Protein AF-0000000067791607 (afdb_homodimer)

Sequence (272 aa):
MNISDVAKKTGLSSKTIRFYEEKELLTTPLRSENGYRSYDDHHVEELTLLRQARQVGFNLDECRELVTLFNDPLRRSSDVKARTLQKVQEIEMHIEELKTMREQLLALAEQCPGDGGSECPIINNLAGCCQKGKASMNISDVAKKTGLSSKTIRFYEEKELLTTPLRSENGYRSYDDHHVEELTLLRQARQVGFNLDECRELVTLFNDPLRRSSDVKARTLQKVQEIEMHIEELKTMREQLLALAEQCPGDGGSECPIINNLAGCCQKGKAS

Structure (mmCIF, N/CA/C/O backbone):
data_AF-0000000067791607-model_v1
#
loop_
_entity.id
_entity.type
_entity.pdbx_description
1 polymer 'HTH-type transcriptional regulator CueR'
#
loop_
_atom_site.group_PDB
_atom_site.id
_atom_site.type_symbol
_atom_site.label_atom_id
_atom_site.label_alt_id
_atom_site.label_comp_id
_atom_site.label_asym_id
_atom_site.label_entity_id
_atom_site.label_seq_id
_atom_site.pdbx_PDB_ins_code
_atom_site.Cartn_x
_atom_site.Cartn_y
_atom_site.Cartn_z
_atom_site.occupancy
_atom_site.B_iso_or_equiv
_atom_site.auth_seq_id
_atom_site.auth_comp_id
_atom_site.auth_asym_id
_atom_site.auth_atom_id
_atom_site.pdbx_PDB_model_num
ATOM 1 N N . MET A 1 1 ? 4.816 32.844 -3.256 1 92.44 1 MET A N 1
ATOM 2 C CA . MET A 1 1 ? 5.617 31.781 -3.861 1 92.44 1 MET A CA 1
ATOM 3 C C . MET A 1 1 ? 4.871 31.141 -5.027 1 92.44 1 MET A C 1
ATOM 5 O O . 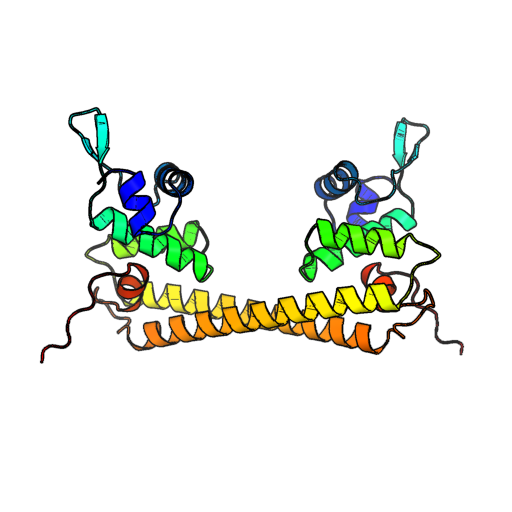MET A 1 1 ? 3.645 31.031 -4.996 1 92.44 1 MET A O 1
ATOM 9 N N . ASN A 1 2 ? 5.602 30.812 -6.074 1 93.5 2 ASN A N 1
ATOM 10 C CA . ASN A 1 2 ? 4.977 30.047 -7.148 1 93.5 2 ASN A CA 1
ATOM 11 C C . ASN A 1 2 ? 5.035 28.547 -6.883 1 93.5 2 ASN A C 1
ATOM 13 O O . ASN A 1 2 ? 5.605 28.109 -5.879 1 93.5 2 ASN A O 1
ATOM 17 N N . ILE A 1 3 ? 4.414 27.797 -7.816 1 94.12 3 ILE A N 1
ATOM 18 C CA . ILE A 1 3 ? 4.223 26.375 -7.562 1 94.12 3 ILE A CA 1
ATOM 19 C C . ILE A 1 3 ? 5.574 25.672 -7.531 1 94.12 3 ILE A C 1
ATOM 21 O O . ILE A 1 3 ? 5.758 24.688 -6.801 1 94.12 3 ILE A O 1
ATOM 25 N N . SER A 1 4 ? 6.438 26.172 -8.32 1 95.38 4 SER A N 1
ATOM 26 C CA . SER A 1 4 ? 7.766 25.578 -8.344 1 95.38 4 SER A CA 1
ATOM 27 C C . SER A 1 4 ? 8.484 25.781 -7.012 1 95.38 4 SER A C 1
ATOM 29 O O . SER A 1 4 ? 9.164 24.875 -6.516 1 95.38 4 SER A O 1
ATOM 31 N N . ASP A 1 5 ? 8.383 26.906 -6.477 1 95.44 5 ASP A N 1
ATOM 32 C CA . ASP A 1 5 ? 8.961 27.219 -5.172 1 95.44 5 ASP A CA 1
ATOM 33 C C . ASP A 1 5 ? 8.367 26.312 -4.086 1 95.44 5 ASP A C 1
ATOM 35 O O . ASP A 1 5 ? 9.102 25.781 -3.258 1 95.44 5 ASP A O 1
ATOM 39 N N . VAL A 1 6 ? 7.117 26.203 -4.133 1 96 6 VAL A N 1
ATOM 40 C CA . VAL A 1 6 ? 6.41 25.406 -3.127 1 96 6 VAL A CA 1
ATOM 41 C C . VAL A 1 6 ? 6.797 23.938 -3.254 1 96 6 VAL A C 1
ATOM 43 O O . VAL A 1 6 ? 6.977 23.25 -2.248 1 96 6 VAL A O 1
ATOM 46 N N . ALA A 1 7 ? 6.938 23.484 -4.465 1 97.38 7 ALA A N 1
ATOM 47 C CA . ALA A 1 7 ? 7.355 22.109 -4.711 1 97.38 7 ALA A CA 1
ATOM 48 C C . ALA A 1 7 ? 8.711 21.828 -4.07 1 97.38 7 ALA A C 1
ATOM 50 O O . ALA A 1 7 ? 8.883 20.812 -3.387 1 97.38 7 ALA A O 1
ATOM 51 N N . LYS A 1 8 ? 9.578 22.703 -4.207 1 96.25 8 LYS A N 1
ATOM 52 C CA . LYS A 1 8 ? 10.922 22.547 -3.643 1 96.25 8 LYS A CA 1
ATOM 53 C C . LYS A 1 8 ? 10.875 22.547 -2.117 1 96.25 8 LYS A C 1
ATOM 55 O O . LYS A 1 8 ? 11.547 21.734 -1.474 1 96.25 8 LYS A O 1
ATOM 60 N N . LYS A 1 9 ? 10.102 23.344 -1.541 1 95 9 LYS A N 1
ATOM 61 C CA . LYS A 1 9 ? 10.031 23.484 -0.09 1 95 9 LYS A CA 1
ATOM 62 C C . LYS A 1 9 ? 9.344 22.281 0.547 1 95 9 LYS A C 1
ATOM 64 O O . LYS A 1 9 ? 9.68 21.891 1.668 1 95 9 LYS A O 1
ATOM 69 N N . THR A 1 10 ? 8.422 21.734 -0.125 1 95.88 10 THR A N 1
ATOM 70 C CA . THR A 1 10 ? 7.609 20.672 0.472 1 95.88 10 THR A CA 1
ATOM 71 C C . THR A 1 10 ? 8.117 19.297 0.052 1 95.88 10 THR A C 1
ATOM 73 O O . THR A 1 10 ? 7.766 18.297 0.669 1 95.88 10 THR A O 1
ATOM 76 N N . GLY A 1 11 ? 8.836 19.266 -1.12 1 96 11 GLY A N 1
ATOM 77 C CA . GLY A 1 11 ? 9.266 17.984 -1.663 1 96 11 GLY A CA 1
ATOM 78 C C . GLY A 1 11 ? 8.211 17.312 -2.514 1 96 11 GLY A C 1
ATOM 79 O O . GLY A 1 11 ? 8.359 16.141 -2.893 1 96 11 GLY A O 1
ATOM 80 N N . LEU A 1 12 ? 7.152 18.016 -2.824 1 97.25 12 LEU A N 1
ATOM 81 C CA . LEU A 1 12 ? 6.082 17.5 -3.674 1 97.25 12 LEU A CA 1
ATOM 82 C C . LEU A 1 12 ? 6.266 17.953 -5.117 1 97.25 12 LEU A C 1
ATOM 84 O O . LEU A 1 12 ? 6.875 19 -5.367 1 97.25 12 LEU A O 1
ATOM 88 N N . SER A 1 13 ? 5.711 17.219 -5.973 1 97.44 13 SER A N 1
ATOM 89 C CA . SER A 1 13 ? 5.691 17.688 -7.359 1 97.44 13 SER A CA 1
ATOM 90 C C . SER A 1 13 ? 4.586 18.703 -7.586 1 97.44 13 SER A C 1
ATOM 92 O O . SER A 1 13 ? 3.584 18.719 -6.867 1 97.44 13 SER A O 1
ATOM 94 N N . SER A 1 14 ? 4.797 19.484 -8.641 1 96.88 14 SER A N 1
ATOM 95 C CA . SER A 1 14 ? 3.76 20.438 -9.016 1 96.88 14 SER A CA 1
ATOM 96 C C . SER A 1 14 ? 2.445 19.734 -9.32 1 96.88 14 SER A C 1
ATOM 98 O O . SER A 1 14 ? 1.37 20.234 -8.992 1 96.88 14 SER A O 1
ATOM 100 N N . LYS A 1 15 ? 2.578 18.641 -9.93 1 97.06 15 LYS A N 1
ATOM 101 C CA . LYS A 1 15 ? 1.396 17.844 -10.266 1 97.06 15 LYS A CA 1
ATOM 102 C C . LYS A 1 15 ? 0.636 17.438 -9 1 97.06 15 LYS A C 1
ATOM 104 O O . LYS A 1 15 ? -0.589 17.562 -8.945 1 97.06 15 LYS A O 1
ATOM 109 N N . THR A 1 16 ? 1.352 17.016 -8.016 1 97.06 16 THR A N 1
ATOM 110 C CA . THR A 1 16 ? 0.74 16.578 -6.766 1 97.06 16 THR A CA 1
ATOM 111 C C . THR A 1 16 ? 0.085 17.75 -6.043 1 97.06 16 THR A C 1
ATOM 113 O O . THR A 1 16 ? -1.003 17.609 -5.484 1 97.06 16 THR A O 1
ATOM 116 N N . ILE A 1 17 ? 0.74 18.844 -6.098 1 97.12 17 ILE A N 1
ATOM 117 C CA . ILE A 1 17 ? 0.208 20.031 -5.457 1 97.12 17 ILE A CA 1
ATOM 118 C C . ILE A 1 17 ? -1.115 20.422 -6.113 1 97.12 17 ILE A C 1
ATOM 120 O O . ILE A 1 17 ? -2.098 20.703 -5.422 1 97.12 17 ILE A O 1
ATOM 124 N N . ARG A 1 18 ? -1.188 20.391 -7.402 1 94.69 18 ARG A N 1
ATOM 125 C CA . ARG A 1 18 ? -2.412 20.703 -8.133 1 94.69 18 ARG A CA 1
ATOM 126 C C . ARG A 1 18 ? -3.498 19.672 -7.848 1 94.69 18 ARG A C 1
ATOM 128 O O . ARG A 1 18 ? -4.676 20.016 -7.742 1 94.69 18 ARG A O 1
ATOM 135 N N . PHE A 1 19 ? -3.018 18.516 -7.766 1 97.12 19 PHE A N 1
ATOM 136 C CA . PHE A 1 19 ? -3.949 17.438 -7.441 1 97.12 19 PHE A CA 1
ATOM 137 C C . PHE A 1 19 ? -4.621 17.688 -6.098 1 97.12 19 PHE A C 1
ATOM 139 O O . PHE A 1 19 ? -5.844 17.562 -5.977 1 97.12 19 PHE A O 1
ATOM 146 N N . TYR A 1 20 ? -3.826 18.062 -5.082 1 96.62 20 TYR A N 1
ATOM 147 C CA . TYR A 1 20 ? -4.371 18.344 -3.758 1 96.62 20 TYR A CA 1
ATOM 148 C C . TYR A 1 20 ? -5.324 19.531 -3.799 1 96.62 20 TYR A C 1
ATOM 150 O O . TYR A 1 20 ? -6.328 19.562 -3.084 1 96.62 20 TYR A O 1
ATOM 158 N N . GLU A 1 21 ? -5.004 20.484 -4.605 1 94.25 21 GLU A N 1
ATOM 159 C CA . GLU A 1 21 ? -5.875 21.641 -4.785 1 94.25 21 GLU A CA 1
ATOM 160 C C . GLU A 1 21 ? -7.203 21.234 -5.414 1 94.25 21 GLU A C 1
ATOM 162 O O . GLU A 1 21 ? -8.266 21.656 -4.949 1 94.25 21 GLU A O 1
ATOM 167 N N . GLU A 1 22 ? -7.117 20.438 -6.434 1 94.44 22 GLU A N 1
ATOM 168 C CA . GLU A 1 22 ? -8.312 19.969 -7.133 1 94.44 22 GLU A CA 1
ATOM 169 C C . GLU A 1 22 ? -9.227 19.203 -6.195 1 94.44 22 GLU A C 1
ATOM 171 O O . GLU A 1 22 ? -10.453 19.297 -6.293 1 94.44 22 GLU A O 1
ATOM 176 N N . LYS A 1 23 ? -8.625 18.516 -5.277 1 95.75 23 LYS A N 1
ATOM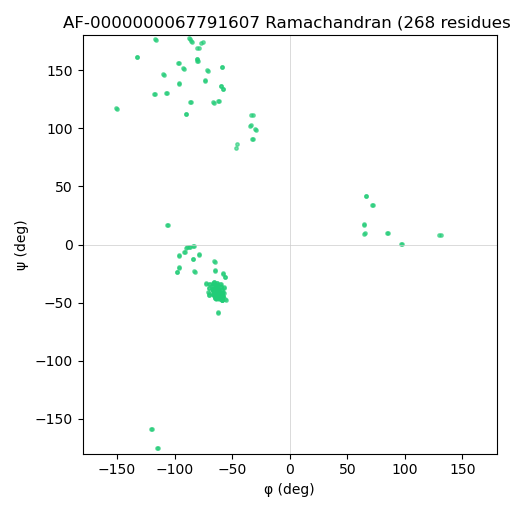 177 C CA . LYS A 1 23 ? -9.391 17.703 -4.332 1 95.75 23 LYS A CA 1
ATOM 178 C C . LYS A 1 23 ? -9.82 18.531 -3.123 1 95.75 23 LYS A C 1
ATOM 180 O O . LYS A 1 23 ? -10.406 18 -2.178 1 95.75 23 LYS A O 1
ATOM 185 N N . GLU A 1 24 ? -9.43 19.766 -3.082 1 94.19 24 GLU A N 1
ATOM 186 C CA . GLU A 1 24 ? -9.797 20.719 -2.035 1 94.19 24 GLU A CA 1
ATOM 187 C C . GLU A 1 24 ? -9.195 20.312 -0.691 1 94.19 24 GLU A C 1
ATOM 189 O O . GLU A 1 24 ? -9.859 20.406 0.344 1 94.19 24 GLU A O 1
ATOM 194 N N . LEU A 1 25 ? -7.945 19.875 -0.733 1 95.38 25 LEU A N 1
ATOM 195 C CA . LEU A 1 25 ? -7.25 19.422 0.471 1 95.38 25 LEU A CA 1
ATOM 196 C C . LEU A 1 25 ? -6.395 20.547 1.049 1 95.38 25 LEU A C 1
ATOM 198 O O . LEU A 1 25 ? -5.773 20.375 2.102 1 95.38 25 LEU A O 1
ATOM 202 N N . LEU A 1 26 ? -6.266 21.562 0.372 1 93 26 LEU A N 1
ATOM 203 C CA . LEU A 1 26 ? -5.594 22.75 0.911 1 93 26 LEU A CA 1
ATOM 204 C C . LEU A 1 26 ? -6.398 24 0.631 1 93 26 LEU A C 1
ATOM 206 O O . LEU A 1 26 ? -7.285 24 -0.226 1 93 26 LEU A O 1
ATOM 210 N N . THR A 1 27 ? -6.074 25.047 1.409 1 93 27 THR A N 1
ATOM 211 C CA . THR A 1 27 ? -6.711 26.344 1.213 1 93 27 THR A CA 1
ATOM 212 C C . THR A 1 27 ? -6.449 26.859 -0.197 1 93 27 THR A C 1
ATOM 214 O O . THR A 1 27 ? -5.336 26.734 -0.716 1 93 27 THR A O 1
ATOM 217 N N . THR A 1 28 ? -7.398 27.375 -0.833 1 91.94 28 THR A N 1
ATOM 218 C CA . THR A 1 28 ? -7.281 27.875 -2.201 1 91.94 28 THR A CA 1
ATOM 219 C C . THR A 1 28 ? -6.266 29 -2.283 1 91.94 28 THR A C 1
ATOM 221 O O . THR A 1 28 ? -6.387 30 -1.572 1 91.94 28 THR A O 1
ATOM 224 N N . PRO A 1 29 ? -5.336 28.766 -3.117 1 91.94 29 PRO A N 1
ATOM 225 C CA . PRO A 1 29 ? -4.367 29.859 -3.258 1 91.94 29 PRO A CA 1
ATOM 226 C C . PRO A 1 29 ? -4.945 31.062 -3.982 1 91.94 29 PRO A C 1
ATOM 228 O O . PRO A 1 29 ? -5.84 30.922 -4.82 1 91.94 29 PRO A O 1
ATOM 231 N N . LEU A 1 30 ? -4.402 32.188 -3.584 1 88.62 30 LEU A N 1
ATOM 232 C CA . LEU A 1 30 ? -4.789 33.406 -4.277 1 88.62 30 LEU A CA 1
ATOM 233 C C . LEU A 1 30 ? -4.027 33.562 -5.59 1 88.62 30 LEU A C 1
ATOM 235 O O . LEU A 1 30 ? -3.055 32.844 -5.832 1 88.62 30 LEU A O 1
ATOM 239 N N . ARG A 1 31 ? -4.543 34.344 -6.465 1 87.19 31 ARG A N 1
ATOM 240 C CA . ARG A 1 31 ? -3.85 34.625 -7.715 1 87.19 31 ARG A CA 1
ATOM 241 C C . ARG A 1 31 ? -3.049 35.938 -7.621 1 87.19 31 ARG A C 1
ATOM 243 O O . ARG A 1 31 ? -3.506 36.906 -7.02 1 87.19 31 ARG A O 1
ATOM 250 N N . SER A 1 32 ? -1.893 35.844 -8.195 1 86.81 32 SER A N 1
A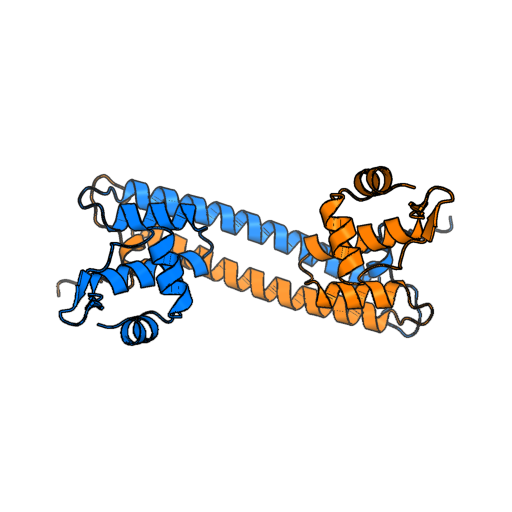TOM 251 C CA . SER A 1 32 ? -1.06 37.031 -8.242 1 86.81 32 SER A CA 1
ATOM 252 C C . SER A 1 32 ? -1.548 38 -9.312 1 86.81 32 SER A C 1
ATOM 254 O O . SER A 1 32 ? -2.518 37.719 -10.023 1 86.81 32 SER A O 1
ATOM 256 N N . GLU A 1 33 ? -0.848 39.188 -9.266 1 87.81 33 GLU A N 1
ATOM 257 C CA . GLU A 1 33 ? -1.2 40.219 -10.227 1 87.81 33 GLU A CA 1
ATOM 258 C C . GLU A 1 33 ? -1.109 39.719 -11.656 1 87.81 33 GLU A C 1
ATOM 260 O O . GLU A 1 33 ? -1.867 40.156 -12.523 1 87.81 33 GLU A O 1
ATOM 265 N N . ASN A 1 34 ? -0.307 38.812 -11.898 1 88.06 34 ASN A N 1
ATOM 266 C CA . ASN A 1 34 ? -0.088 38.281 -13.242 1 88.06 34 ASN A CA 1
ATOM 267 C C . ASN A 1 34 ? -1.029 37.125 -13.539 1 88.06 34 ASN A C 1
ATOM 269 O O . ASN A 1 34 ? -0.938 36.5 -14.594 1 88.06 34 ASN A O 1
ATOM 273 N N . GLY A 1 35 ? -1.818 36.75 -12.594 1 86.38 35 GLY A N 1
ATOM 274 C CA . GLY A 1 35 ? -2.838 35.75 -12.836 1 86.38 35 GLY A CA 1
ATOM 275 C C . GLY A 1 35 ? -2.414 34.375 -12.406 1 86.38 35 GLY A C 1
ATOM 276 O O . GLY A 1 35 ? -3.164 33.406 -12.586 1 86.38 35 GLY A O 1
ATOM 277 N N . TYR A 1 36 ? -1.208 34.344 -11.883 1 87.06 36 TYR A N 1
ATOM 278 C CA . TYR A 1 36 ? -0.735 33.031 -11.477 1 87.06 36 TYR A CA 1
ATOM 279 C C . TYR A 1 36 ? -1.064 32.75 -10.008 1 87.06 36 TYR A C 1
ATOM 281 O O . TYR A 1 36 ? -1.139 33.688 -9.203 1 87.06 36 TYR A O 1
ATOM 289 N N . ARG A 1 37 ? -1.236 31.422 -9.75 1 89.06 37 ARG A N 1
ATOM 290 C CA . ARG A 1 37 ? -1.443 31.047 -8.352 1 89.06 37 ARG A CA 1
ATOM 291 C C . ARG A 1 37 ? -0.276 31.5 -7.484 1 89.06 37 ARG A C 1
ATOM 293 O O . ARG A 1 37 ? 0.882 31.422 -7.902 1 89.06 37 ARG A O 1
ATOM 300 N N . SER A 1 38 ? -0.602 32.094 -6.375 1 93.12 38 SER A N 1
ATOM 301 C CA . SER A 1 38 ? 0.387 32.469 -5.371 1 93.12 38 SER A CA 1
ATOM 302 C C . SER A 1 38 ? 0.141 31.75 -4.051 1 93.12 38 SER A C 1
ATOM 304 O O . SER A 1 38 ? -0.972 31.781 -3.52 1 93.12 38 SER A O 1
ATOM 306 N N . TYR A 1 39 ? 1.208 31.141 -3.539 1 95 39 TYR A N 1
ATOM 307 C CA . TYR A 1 39 ? 1.136 30.359 -2.305 1 95 39 TYR A CA 1
ATOM 308 C C . TYR A 1 39 ? 1.852 31.078 -1.168 1 95 39 TYR A C 1
ATOM 310 O O . TYR A 1 39 ? 2.859 31.766 -1.39 1 95 39 TYR A O 1
ATOM 318 N N . ASP A 1 40 ? 1.344 30.922 0.032 1 93.94 40 ASP A N 1
ATOM 319 C CA . ASP A 1 40 ? 2.012 31.484 1.2 1 93.94 40 ASP A CA 1
ATOM 320 C C . ASP A 1 40 ? 2.518 30.375 2.129 1 93.94 40 ASP A C 1
ATOM 322 O O . ASP A 1 40 ? 2.471 29.203 1.783 1 93.94 40 ASP A O 1
ATOM 326 N N . ASP A 1 41 ? 3.059 30.75 3.293 1 93.81 41 ASP A N 1
ATOM 327 C CA . ASP A 1 41 ? 3.676 29.797 4.211 1 93.81 41 ASP A CA 1
ATOM 328 C C . ASP A 1 41 ? 2.645 28.828 4.766 1 93.81 41 ASP A C 1
ATOM 330 O O . ASP A 1 41 ? 2.965 27.672 5.043 1 93.81 41 ASP A O 1
ATOM 334 N N . HIS A 1 42 ? 1.48 29.328 4.906 1 94.06 42 HIS A N 1
ATOM 335 C CA . HIS A 1 42 ? 0.422 28.453 5.395 1 94.06 42 HIS A CA 1
ATOM 336 C C . HIS A 1 42 ? 0.169 27.297 4.422 1 94.06 42 HIS A C 1
ATOM 338 O O . HIS A 1 42 ? -0.038 26.156 4.84 1 94.06 42 HIS A O 1
ATOM 344 N N . HIS A 1 43 ? 0.236 27.609 3.156 1 95.75 43 HIS A N 1
ATOM 345 C CA . HIS A 1 43 ? 0.107 26.562 2.139 1 95.75 43 HIS A CA 1
ATOM 346 C C . HIS A 1 43 ? 1.237 25.547 2.24 1 95.75 43 HIS A C 1
ATOM 348 O O . HIS A 1 43 ? 1.014 24.344 2.076 1 95.75 43 HIS A O 1
ATOM 354 N N . VAL A 1 44 ? 2.41 26.016 2.523 1 96 44 VAL A N 1
ATOM 355 C CA . VAL A 1 44 ? 3.562 25.125 2.664 1 96 44 VAL A CA 1
ATOM 356 C C . VAL A 1 44 ? 3.352 24.188 3.846 1 96 44 VAL A C 1
ATOM 358 O O . VAL A 1 44 ? 3.643 22.984 3.754 1 96 44 VAL A O 1
ATOM 361 N N . GLU A 1 45 ? 2.84 24.703 4.883 1 94.81 45 GLU A N 1
ATOM 362 C CA . GLU A 1 45 ? 2.564 23.891 6.059 1 94.81 45 GLU A CA 1
ATOM 363 C C . GLU A 1 45 ? 1.506 22.828 5.766 1 94.81 45 GLU A C 1
ATOM 365 O O . GLU A 1 45 ? 1.664 21.656 6.137 1 94.81 45 GLU A O 1
ATOM 370 N N . GLU A 1 46 ? 0.463 23.234 5.113 1 96 46 GLU A N 1
ATOM 371 C CA . GLU A 1 46 ? -0.593 22.297 4.742 1 96 46 GLU A CA 1
ATOM 372 C C . GLU A 1 46 ? -0.051 21.172 3.857 1 96 46 GLU A C 1
ATOM 374 O O . GLU A 1 46 ? -0.34 20 4.09 1 96 46 GLU A O 1
ATOM 379 N N . LEU A 1 47 ? 0.732 21.609 2.936 1 97 47 LEU A N 1
ATOM 380 C CA . LEU A 1 47 ? 1.278 20.656 1.983 1 97 47 LEU A CA 1
ATOM 381 C C . LEU A 1 47 ? 2.297 19.734 2.658 1 97 47 LEU A C 1
ATOM 383 O O . LEU A 1 47 ? 2.383 18.547 2.332 1 97 47 LEU A O 1
ATOM 387 N N . THR A 1 48 ? 3.064 20.25 3.543 1 95.88 48 THR A N 1
ATOM 388 C CA . THR A 1 48 ? 3.998 19.438 4.32 1 95.88 48 THR A CA 1
ATOM 389 C C . THR A 1 48 ? 3.248 18.406 5.16 1 95.88 48 THR A C 1
ATOM 391 O O . THR A 1 48 ? 3.637 17.234 5.215 1 95.88 48 THR A O 1
ATOM 394 N N . LEU A 1 49 ? 2.201 18.875 5.746 1 94.81 49 LEU A N 1
ATOM 395 C CA . LEU A 1 49 ? 1.353 17.984 6.523 1 94.81 49 LEU A CA 1
ATOM 396 C C . LEU A 1 49 ? 0.826 16.844 5.652 1 94.81 49 LEU A C 1
ATOM 398 O O . LEU A 1 49 ? 0.909 15.68 6.035 1 94.81 49 LEU A O 1
ATOM 402 N N . LEU A 1 50 ? 0.333 17.203 4.496 1 96.62 50 LEU A N 1
ATOM 403 C CA . LEU A 1 50 ? -0.223 16.219 3.578 1 96.62 50 LEU A CA 1
ATOM 404 C C . LEU A 1 50 ? 0.843 15.211 3.148 1 96.62 50 LEU A C 1
ATOM 406 O O . LEU A 1 50 ? 0.595 14 3.133 1 96.62 50 LEU A O 1
ATOM 410 N N . ARG A 1 51 ? 1.991 15.711 2.801 1 95.56 51 ARG A N 1
ATOM 411 C CA . ARG A 1 51 ? 3.09 14.852 2.389 1 95.56 51 ARG A CA 1
ATOM 412 C C . ARG A 1 51 ? 3.461 13.867 3.496 1 95.56 51 ARG A C 1
ATOM 414 O O . ARG A 1 51 ? 3.553 12.664 3.26 1 95.56 51 ARG A O 1
ATOM 421 N N . GLN A 1 52 ? 3.609 14.328 4.676 1 92.56 52 GLN A N 1
ATOM 422 C CA . GLN A 1 52 ? 4.031 13.5 5.801 1 92.56 52 GLN A CA 1
ATOM 423 C C . GLN A 1 52 ? 2.932 12.523 6.207 1 92.56 52 GLN A C 1
ATOM 425 O O . GLN A 1 52 ? 3.207 11.359 6.508 1 92.56 52 GLN A O 1
ATOM 430 N N . ALA A 1 53 ? 1.732 13.07 6.242 1 93.75 53 ALA A N 1
ATOM 431 C CA . ALA A 1 53 ? 0.603 12.203 6.57 1 93.75 53 ALA A CA 1
ATOM 432 C C . ALA A 1 53 ? 0.502 11.039 5.59 1 93.75 53 ALA A C 1
ATOM 434 O O . ALA A 1 53 ? 0.325 9.883 5.996 1 93.75 53 ALA A O 1
ATOM 435 N N . ARG A 1 54 ? 0.717 11.32 4.301 1 91.94 54 ARG A N 1
ATOM 436 C CA . ARG A 1 54 ? 0.667 10.281 3.279 1 91.94 54 ARG A CA 1
ATOM 437 C C . ARG A 1 54 ? 1.812 9.289 3.451 1 91.94 54 ARG A C 1
ATOM 439 O O . ARG A 1 54 ? 1.629 8.086 3.273 1 91.94 54 ARG A O 1
ATOM 446 N N . GLN A 1 55 ? 2.914 9.805 3.805 1 87.56 55 GLN A N 1
ATOM 447 C CA . GLN A 1 55 ? 4.082 8.953 3.996 1 87.56 55 GLN A CA 1
ATOM 448 C C . GLN A 1 55 ? 3.859 7.961 5.133 1 87.56 55 GLN A C 1
ATOM 450 O O . GLN A 1 55 ? 4.309 6.816 5.062 1 87.56 55 GLN A O 1
ATOM 455 N N . VAL A 1 56 ? 3.125 8.445 6.145 1 83.69 56 VAL A N 1
ATOM 456 C CA . VAL A 1 56 ? 2.918 7.602 7.32 1 83.69 56 VAL A CA 1
ATOM 457 C C . VAL A 1 56 ? 1.775 6.625 7.055 1 83.69 56 VAL A C 1
ATOM 459 O O . VAL A 1 56 ? 1.673 5.586 7.719 1 83.69 56 VAL A O 1
ATOM 462 N N . GLY A 1 57 ? 0.855 6.938 6.133 1 85.62 57 GLY A N 1
ATOM 463 C CA . GLY A 1 57 ? -0.116 5.918 5.762 1 85.62 57 GLY A CA 1
ATOM 464 C C . GLY A 1 57 ? -1.546 6.422 5.781 1 85.62 57 GLY A C 1
ATOM 465 O O . GLY A 1 57 ? -2.488 5.637 5.668 1 85.62 57 GLY A O 1
ATOM 466 N N . PHE A 1 58 ? -1.716 7.668 5.953 1 90.88 58 PHE A N 1
ATOM 467 C CA . PHE A 1 58 ? -3.066 8.219 5.906 1 90.88 58 PHE A CA 1
ATOM 468 C C . PHE A 1 58 ? -3.588 8.25 4.473 1 90.88 58 PHE A C 1
ATOM 470 O O . PHE A 1 58 ? -2.844 8.555 3.541 1 90.88 58 PHE A O 1
ATOM 477 N N . ASN A 1 59 ? -4.844 7.934 4.41 1 91.94 59 ASN A N 1
ATOM 478 C CA . ASN A 1 59 ? -5.461 8.078 3.098 1 91.94 59 ASN A CA 1
ATOM 479 C C . ASN A 1 59 ? -5.949 9.5 2.859 1 91.94 59 ASN A C 1
ATOM 481 O O . ASN A 1 59 ? -5.855 10.352 3.748 1 91.94 59 ASN A O 1
ATOM 485 N N . LEU A 1 60 ? -6.414 9.758 1.684 1 94.69 60 LEU A N 1
ATOM 486 C CA . LEU A 1 60 ? -6.766 11.125 1.304 1 94.69 60 LEU A CA 1
ATOM 487 C C . LEU A 1 60 ? -7.879 11.664 2.189 1 94.69 60 LEU A C 1
ATOM 489 O O . LEU A 1 60 ? -7.863 12.836 2.57 1 94.69 60 LEU A O 1
ATOM 493 N N . ASP A 1 61 ? -8.82 10.82 2.521 1 94.31 61 ASP A N 1
ATOM 494 C CA . ASP A 1 61 ? -9.922 11.25 3.379 1 94.31 61 ASP A CA 1
ATOM 495 C C . ASP A 1 61 ? -9.422 11.586 4.781 1 94.31 61 ASP A C 1
ATOM 497 O O . ASP A 1 61 ? -9.82 12.602 5.359 1 94.31 61 ASP A O 1
ATOM 501 N N . GLU A 1 62 ? -8.578 10.773 5.27 1 92.19 62 GLU A N 1
ATOM 502 C CA . GLU A 1 62 ? -7.973 11.023 6.574 1 92.19 62 GLU A CA 1
ATOM 503 C C . GLU A 1 62 ? -7.117 12.281 6.551 1 92.19 62 GLU A C 1
ATOM 505 O O . GLU A 1 62 ? -7.105 13.047 7.52 1 92.19 62 GLU A O 1
ATOM 510 N N . CYS A 1 63 ? -6.426 12.477 5.488 1 94.69 63 CYS A N 1
ATOM 511 C CA . CYS A 1 63 ? -5.625 13.688 5.332 1 94.69 63 CYS A CA 1
ATOM 512 C C . CYS A 1 63 ? -6.504 14.93 5.344 1 94.69 63 CYS A C 1
ATOM 514 O O . CYS A 1 63 ? -6.145 15.945 5.938 1 94.69 63 CYS A O 1
ATOM 516 N N . ARG A 1 64 ? -7.602 14.836 4.723 1 95.25 64 ARG A N 1
ATOM 517 C CA . ARG A 1 64 ? -8.555 15.938 4.723 1 95.25 64 ARG A CA 1
ATOM 518 C C . ARG A 1 64 ? -8.969 16.312 6.145 1 95.25 64 ARG A C 1
ATOM 520 O O . ARG A 1 64 ? -9.008 17.484 6.496 1 95.25 64 ARG A O 1
ATOM 527 N N . GLU A 1 65 ? -9.227 15.32 6.879 1 93.44 65 GLU A N 1
ATOM 528 C CA . GLU A 1 65 ? -9.617 15.539 8.266 1 93.44 65 GLU A CA 1
ATOM 529 C C . GLU A 1 65 ? -8.492 16.219 9.055 1 93.44 65 GLU A C 1
ATOM 531 O O . GLU A 1 65 ? -8.742 17.125 9.844 1 93.44 65 GLU A O 1
ATOM 536 N N . LEU A 1 66 ? -7.293 15.766 8.828 1 93.19 66 LEU A N 1
ATOM 537 C CA . LEU A 1 66 ? -6.145 16.344 9.516 1 93.19 66 LEU A CA 1
ATOM 538 C C . LEU A 1 66 ? -5.941 17.797 9.117 1 93.19 66 LEU A C 1
ATOM 540 O O . LEU A 1 66 ? -5.652 18.641 9.961 1 93.19 66 LEU A O 1
ATOM 544 N N . VAL A 1 67 ? -6.086 18.078 7.855 1 94.94 67 VAL A N 1
ATOM 545 C CA . VAL A 1 67 ? -5.93 19.453 7.379 1 94.94 67 VAL A CA 1
ATOM 546 C C . VAL A 1 67 ? -7.027 20.328 7.969 1 94.94 67 VAL A C 1
ATOM 548 O O . VAL A 1 67 ? -6.777 21.484 8.344 1 94.94 67 VAL A O 1
ATOM 551 N N . THR A 1 68 ? -8.227 19.797 8.031 1 93.88 68 THR A N 1
ATOM 552 C CA . THR A 1 68 ? -9.336 20.516 8.648 1 93.88 68 THR A CA 1
ATOM 553 C C . THR A 1 68 ? -9.031 20.844 10.102 1 93.88 68 THR A C 1
ATOM 555 O O . THR A 1 68 ? -9.227 21.969 10.547 1 93.88 68 THR A O 1
ATOM 558 N N . LEU A 1 69 ? -8.516 19.906 10.789 1 91.31 69 LEU A N 1
ATOM 559 C CA . LEU A 1 69 ? -8.141 20.141 12.188 1 91.31 69 LEU A CA 1
ATOM 560 C C . LEU A 1 69 ? -7.008 21.141 12.289 1 91.31 69 LEU A C 1
ATOM 562 O O . LEU A 1 69 ? -7.02 22.016 13.164 1 91.31 69 LEU A O 1
ATOM 566 N N . PHE A 1 70 ? -6.07 21.062 11.445 1 92.12 70 PHE A N 1
ATOM 567 C CA . PHE A 1 70 ? -4.934 21.984 11.414 1 92.12 70 PHE A CA 1
ATOM 568 C C . PHE A 1 70 ? -5.402 23.406 11.211 1 92.12 70 PHE A C 1
ATOM 570 O O . PHE A 1 70 ? -4.859 24.344 11.82 1 92.12 70 PHE A O 1
ATOM 577 N N . ASN A 1 71 ? -6.445 23.531 10.414 1 92.44 71 ASN A N 1
ATOM 578 C CA . ASN A 1 71 ? -6.914 24.859 10.047 1 92.44 71 ASN A CA 1
ATOM 579 C C . ASN A 1 71 ? -7.992 25.359 11 1 92.44 71 ASN A C 1
ATOM 581 O O . ASN A 1 71 ? -8.43 26.516 10.906 1 92.44 71 ASN A O 1
ATOM 585 N N . ASP A 1 72 ? -8.414 24.516 11.875 1 91.5 72 ASP A N 1
ATOM 586 C CA . ASP A 1 72 ? -9.484 24.875 12.797 1 91.5 72 ASP A CA 1
ATOM 587 C C . ASP A 1 72 ? -8.922 25.484 14.078 1 91.5 72 ASP A C 1
ATOM 589 O O . ASP A 1 72 ? -8.344 24.781 14.906 1 91.5 72 ASP A O 1
ATOM 593 N N . PRO A 1 73 ? -9.195 26.766 14.258 1 87.44 73 PRO A N 1
ATOM 594 C CA . PRO A 1 73 ? -8.688 27.391 15.477 1 87.44 73 PRO A CA 1
ATOM 595 C C . PRO A 1 73 ? -9.328 26.828 16.75 1 87.44 73 PRO A C 1
ATOM 597 O O . PRO A 1 73 ? -8.789 27 17.844 1 87.44 73 PRO A O 1
ATOM 600 N N . LEU A 1 74 ? -10.391 26.125 16.609 1 88.94 74 LEU A N 1
ATOM 601 C CA . LEU A 1 74 ? -11.086 25.578 17.766 1 88.94 74 LEU A CA 1
ATOM 602 C C . LEU A 1 74 ? -10.852 24.078 17.875 1 88.94 74 LEU A C 1
ATOM 604 O O . LEU A 1 74 ? -11.547 23.391 18.625 1 88.94 74 LEU A O 1
ATOM 608 N N . ARG A 1 75 ? -9.898 23.719 17.188 1 88.5 75 ARG A N 1
ATOM 609 C CA . ARG A 1 75 ? -9.625 22.281 17.25 1 88.5 75 ARG A CA 1
ATOM 610 C C . ARG A 1 75 ? -9.344 21.828 18.688 1 88.5 75 ARG A C 1
ATOM 612 O O . ARG A 1 75 ? -8.898 22.641 19.516 1 88.5 75 ARG A O 1
ATOM 619 N N . ARG A 1 76 ? -9.656 20.562 18.891 1 91.75 76 ARG A N 1
ATOM 620 C CA . ARG A 1 76 ? -9.297 19.922 20.156 1 91.75 76 ARG A CA 1
ATOM 621 C C . ARG A 1 76 ? -8.141 18.938 19.953 1 91.75 76 ARG A C 1
ATOM 623 O O . ARG A 1 76 ? -8.156 18.141 19.016 1 91.75 76 ARG A O 1
ATOM 630 N N . SER A 1 77 ? -7.16 19.094 20.797 1 92.25 77 SER A N 1
ATOM 631 C CA . SER A 1 77 ? -6.051 18.156 20.719 1 92.25 77 SER A CA 1
ATOM 632 C C . SER A 1 77 ? -6.535 16.719 20.906 1 92.25 77 SER A C 1
ATOM 634 O O . SER A 1 77 ? -5.93 15.781 20.391 1 92.25 77 SER A O 1
ATOM 636 N N . SER A 1 78 ? -7.648 16.547 21.578 1 95 78 SER A N 1
ATOM 637 C CA . SER A 1 78 ? -8.219 15.219 21.766 1 95 78 SER A CA 1
ATOM 638 C C . S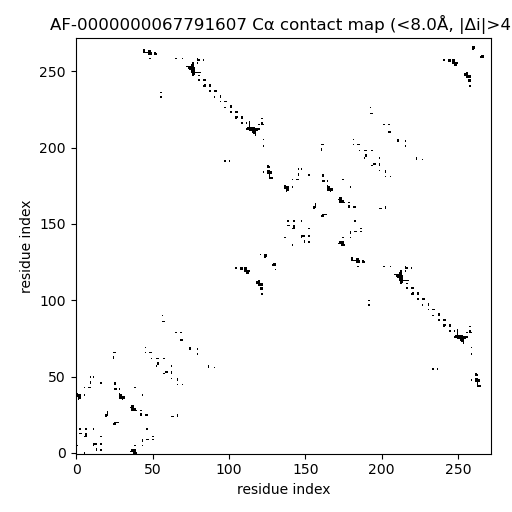ER A 1 78 ? -8.617 14.586 20.438 1 95 78 SER A C 1
ATOM 640 O O . SER A 1 78 ? -8.469 13.375 20.25 1 95 78 SER A O 1
ATOM 642 N N . ASP A 1 79 ? -9.094 15.367 19.531 1 93.88 79 ASP A N 1
ATOM 643 C CA . ASP A 1 79 ? -9.508 14.852 18.234 1 93.88 79 ASP A CA 1
ATOM 644 C C . ASP A 1 79 ? -8.305 14.422 17.406 1 93.88 79 ASP A C 1
ATOM 646 O O . ASP A 1 79 ? -8.32 13.367 16.766 1 93.88 79 ASP A O 1
ATOM 650 N N . VAL A 1 80 ? -7.297 15.195 17.453 1 92.44 80 VAL A N 1
ATOM 651 C CA . VAL A 1 80 ? -6.07 14.891 16.734 1 92.44 80 VAL A CA 1
ATOM 652 C C . VAL A 1 80 ? -5.445 13.609 17.281 1 92.44 80 VAL A C 1
ATOM 654 O O . VAL A 1 80 ? -5.059 12.719 16.531 1 92.44 80 VAL A O 1
ATOM 657 N N . LYS A 1 81 ? -5.41 13.562 18.547 1 94.88 81 LYS A N 1
ATOM 658 C CA . LYS A 1 81 ? -4.832 12.398 19.219 1 94.88 81 LYS A CA 1
ATOM 659 C C . LYS A 1 81 ? -5.617 11.133 18.875 1 94.88 81 LYS A C 1
ATOM 661 O O . LYS A 1 81 ? -5.027 10.086 18.609 1 94.88 81 LYS A O 1
ATOM 666 N N . ALA A 1 82 ? -6.887 11.242 18.891 1 95 82 ALA A N 1
ATOM 667 C CA . ALA A 1 82 ? -7.73 10.086 18.594 1 95 82 ALA A CA 1
ATOM 668 C C . ALA A 1 82 ? -7.48 9.57 17.188 1 95 82 ALA A C 1
ATOM 670 O O . ALA A 1 82 ? -7.359 8.367 16.969 1 95 82 ALA A O 1
ATOM 671 N N . ARG A 1 83 ? -7.387 10.469 16.234 1 93 83 ARG A N 1
ATOM 672 C CA . ARG A 1 83 ? -7.129 10.078 14.859 1 93 83 ARG A CA 1
ATOM 673 C C . ARG A 1 83 ? -5.75 9.445 14.711 1 93 83 ARG A C 1
ATOM 675 O O . ARG A 1 83 ? -5.578 8.484 13.961 1 93 83 ARG A O 1
ATOM 682 N N . THR A 1 84 ? -4.809 9.977 15.367 1 94.06 84 THR A N 1
ATOM 683 C CA . THR A 1 84 ? -3.439 9.469 15.328 1 94.06 84 THR A CA 1
ATOM 684 C C . THR A 1 84 ? -3.367 8.062 15.906 1 94.06 84 THR A C 1
ATOM 686 O O . THR A 1 84 ? -2.74 7.176 15.312 1 94.06 84 THR A O 1
ATOM 689 N N . LEU A 1 85 ? -4.047 7.848 17 1 96 85 LEU A N 1
ATOM 690 C CA . LEU A 1 85 ? -4.016 6.539 17.641 1 96 85 LEU A CA 1
ATOM 691 C C . LEU A 1 85 ? -4.762 5.504 16.812 1 96 85 LEU A C 1
ATOM 693 O O . LEU A 1 85 ? -4.379 4.332 16.781 1 96 85 LEU A O 1
ATOM 697 N N . GLN A 1 86 ? -5.777 5.957 16.172 1 95.69 86 GLN A N 1
ATOM 698 C CA . GLN A 1 86 ? -6.457 5.07 15.234 1 95.69 86 GLN A CA 1
ATOM 699 C C . GLN A 1 86 ? -5.523 4.633 14.117 1 95.69 86 GLN A C 1
ATOM 701 O O . GLN A 1 86 ? -5.504 3.461 13.734 1 95.69 86 GLN A O 1
ATOM 706 N N . LYS A 1 87 ? -4.754 5.523 13.609 1 94.81 87 LYS A N 1
ATOM 707 C CA . LYS A 1 87 ? -3.787 5.203 12.57 1 94.81 87 LYS A CA 1
ATOM 708 C C . LYS A 1 87 ? -2.725 4.234 13.086 1 94.81 87 LYS A C 1
ATOM 710 O O . LYS A 1 87 ? -2.32 3.314 12.367 1 94.81 87 LYS A O 1
ATOM 715 N N . VAL A 1 88 ? -2.338 4.449 14.281 1 96.06 88 VAL A N 1
ATOM 716 C CA . VAL A 1 88 ? -1.363 3.559 14.906 1 96.06 88 VAL A CA 1
ATOM 717 C C . VAL A 1 88 ? -1.908 2.133 14.938 1 96.06 88 VAL A C 1
ATOM 719 O O . VAL A 1 88 ? -1.191 1.181 14.617 1 96.06 88 VAL A O 1
ATOM 722 N N . GLN A 1 89 ? -3.156 2.018 15.25 1 97 89 GLN A N 1
ATOM 723 C CA . GLN A 1 89 ? -3.773 0.695 15.289 1 97 89 GLN A CA 1
ATOM 724 C C . GLN A 1 89 ? -3.803 0.055 13.906 1 97 89 GLN A C 1
ATOM 726 O O . GLN A 1 89 ? -3.551 -1.144 13.766 1 97 89 GLN A O 1
ATOM 731 N N . GLU A 1 90 ? -4.098 0.823 12.961 1 95.5 90 GLU A N 1
ATOM 732 C CA . GLU A 1 90 ? -4.105 0.323 11.586 1 95.5 90 GLU A CA 1
ATOM 733 C C . GLU A 1 90 ? -2.713 -0.134 11.156 1 95.5 90 GLU A C 1
ATOM 735 O O . GLU A 1 90 ? -2.566 -1.18 10.523 1 95.5 90 GLU A O 1
ATOM 740 N N . ILE A 1 91 ? -1.714 0.647 11.484 1 94.94 91 ILE A N 1
ATOM 741 C CA . ILE A 1 91 ? -0.331 0.309 11.164 1 94.94 91 ILE A CA 1
ATOM 742 C C . ILE A 1 91 ? 0.046 -1.009 11.836 1 94.94 91 ILE A C 1
ATOM 744 O O . ILE A 1 91 ? 0.669 -1.874 11.219 1 94.94 91 ILE A O 1
ATOM 748 N N . GLU A 1 92 ? -0.369 -1.172 13.07 1 96.5 92 GLU A N 1
ATOM 749 C CA . GLU A 1 92 ? -0.064 -2.389 13.812 1 96.5 92 GLU A CA 1
ATOM 750 C C . GLU A 1 92 ? -0.711 -3.609 13.164 1 96.5 92 GLU A C 1
ATOM 752 O O . GLU A 1 92 ? -0.088 -4.668 13.062 1 96.5 92 GLU A O 1
ATOM 757 N N . MET A 1 93 ? -1.886 -3.422 12.758 1 95.88 93 MET A N 1
ATOM 758 C CA . MET A 1 93 ? -2.568 -4.512 12.07 1 95.88 93 MET A CA 1
ATOM 759 C C . MET A 1 93 ? -1.853 -4.871 10.773 1 95.88 93 MET A C 1
ATOM 761 O O . MET A 1 93 ? -1.684 -6.051 10.453 1 95.88 93 MET A O 1
ATOM 765 N N . HIS A 1 94 ? -1.422 -3.883 10.062 1 92.56 94 HIS A N 1
ATOM 766 C CA . HIS A 1 94 ? -0.696 -4.105 8.812 1 92.56 94 HIS A CA 1
ATOM 767 C C . HIS A 1 94 ? 0.625 -4.824 9.07 1 92.56 94 HIS A C 1
ATOM 769 O O . HIS A 1 94 ? 0.994 -5.734 8.32 1 92.56 94 HIS A O 1
ATOM 775 N N . ILE A 1 95 ? 1.313 -4.43 10.078 1 95.12 95 ILE A N 1
ATOM 776 C CA . ILE A 1 95 ? 2.574 -5.066 10.445 1 95.12 95 ILE A CA 1
ATOM 777 C C . ILE A 1 95 ? 2.344 -6.555 10.703 1 95.12 95 ILE A C 1
ATOM 779 O O . ILE A 1 95 ? 3.109 -7.398 10.227 1 95.12 95 ILE A O 1
ATOM 783 N N . GLU A 1 96 ? 1.317 -6.867 11.414 1 96.75 96 GLU A N 1
ATOM 784 C CA . GLU A 1 96 ? 1.032 -8.266 11.734 1 96.75 96 GLU A CA 1
ATOM 785 C C . GLU A 1 96 ? 0.702 -9.062 10.477 1 96.75 96 GLU A C 1
ATOM 787 O O . GLU A 1 96 ? 1.104 -10.219 10.344 1 96.75 96 GLU A O 1
ATOM 792 N N . GLU A 1 97 ? -0.032 -8.461 9.648 1 93.31 97 GLU A N 1
ATOM 793 C CA . GLU A 1 97 ? -0.333 -9.109 8.383 1 93.31 97 GLU A CA 1
ATOM 794 C C . GLU A 1 97 ? 0.942 -9.406 7.598 1 93.31 97 GLU A C 1
ATOM 796 O O . GLU A 1 97 ? 1.113 -10.516 7.078 1 93.31 97 GLU A O 1
ATOM 801 N N . LEU A 1 98 ? 1.819 -8.461 7.531 1 93.38 98 LEU A N 1
ATOM 802 C CA . LEU A 1 98 ? 3.078 -8.625 6.809 1 93.38 98 LEU A CA 1
ATOM 803 C C . LEU A 1 98 ? 3.945 -9.695 7.461 1 93.38 98 LEU A C 1
ATOM 805 O O . LEU A 1 98 ? 4.602 -10.477 6.77 1 93.38 98 LEU A O 1
ATOM 809 N N . LYS A 1 99 ? 3.926 -9.727 8.727 1 96.12 99 LYS A N 1
ATOM 810 C CA . LYS A 1 99 ? 4.676 -10.766 9.438 1 96.12 99 LYS A CA 1
ATOM 811 C C . LYS A 1 99 ? 4.164 -12.156 9.078 1 96.12 99 LYS A C 1
ATOM 813 O O . LYS A 1 99 ? 4.953 -13.078 8.875 1 96.12 99 LYS A O 1
ATOM 818 N N . THR A 1 100 ? 2.859 -12.25 9.047 1 94.44 100 THR A N 1
ATOM 819 C CA . THR A 1 100 ? 2.252 -13.523 8.68 1 94.44 100 THR A CA 1
ATOM 820 C C . THR A 1 100 ? 2.674 -13.945 7.27 1 94.44 100 THR A C 1
ATOM 822 O O . THR A 1 100 ? 3.039 -15.094 7.043 1 94.44 100 THR A O 1
ATOM 825 N N . MET A 1 101 ? 2.682 -13.039 6.344 1 91.69 101 MET A N 1
ATOM 826 C CA . MET A 1 101 ? 3.09 -13.312 4.969 1 91.69 101 MET A CA 1
ATOM 827 C C . MET A 1 101 ? 4.559 -1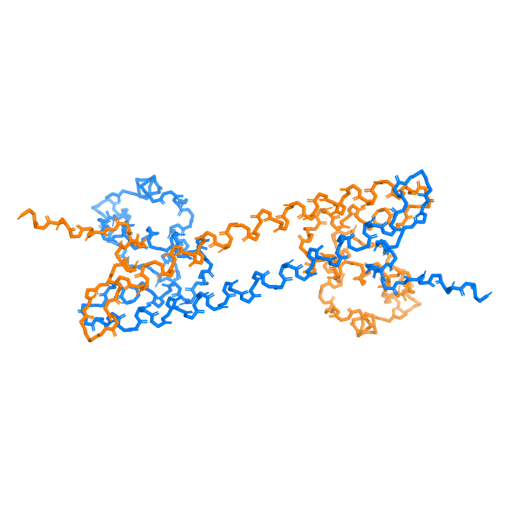3.711 4.906 1 91.69 101 MET A C 1
ATOM 829 O O . MET A 1 101 ? 4.914 -14.672 4.211 1 91.69 101 MET A O 1
ATOM 833 N N . ARG A 1 102 ? 5.352 -12.953 5.59 1 95 102 ARG A N 1
ATOM 834 C CA . ARG A 1 102 ? 6.781 -13.258 5.652 1 95 102 ARG A CA 1
ATOM 835 C C . ARG A 1 102 ? 7.02 -14.68 6.148 1 95 102 ARG A C 1
ATOM 837 O O . ARG A 1 102 ? 7.793 -15.43 5.547 1 95 102 ARG A O 1
ATOM 844 N N . GLU A 1 103 ? 6.363 -15.047 7.215 1 95.44 103 GLU A N 1
ATOM 845 C CA . GLU A 1 103 ? 6.535 -16.375 7.797 1 95.44 103 GLU A CA 1
ATOM 846 C C . GLU A 1 103 ? 6.074 -17.469 6.832 1 95.44 103 GLU A C 1
ATOM 848 O O . GLU A 1 103 ? 6.715 -18.5 6.715 1 95.44 103 GLU A O 1
ATOM 853 N N . GLN A 1 104 ? 5.004 -17.25 6.195 1 90.62 104 GLN A N 1
ATOM 854 C CA . GLN A 1 104 ? 4.5 -18.219 5.219 1 90.62 104 GLN A CA 1
ATOM 855 C C . GLN A 1 104 ? 5.496 -18.406 4.078 1 90.62 104 GLN A C 1
ATOM 857 O O . GLN A 1 104 ? 5.793 -19.547 3.697 1 90.62 104 GLN A O 1
ATOM 862 N N . LEU A 1 105 ? 6.027 -17.359 3.521 1 92.69 105 LEU A N 1
ATOM 863 C CA . LEU A 1 105 ? 6.977 -17.422 2.418 1 92.69 105 LEU A CA 1
ATOM 864 C C . LEU A 1 105 ? 8.266 -18.109 2.857 1 92.69 105 LEU A C 1
ATOM 866 O O . LEU A 1 105 ? 8.844 -18.891 2.105 1 92.69 105 LEU A O 1
ATOM 870 N N . LEU A 1 106 ? 8.664 -17.812 4.055 1 95.38 106 LEU A N 1
ATOM 871 C CA . LEU A 1 106 ? 9.875 -18.438 4.582 1 95.38 106 LEU A CA 1
ATOM 872 C C . LEU A 1 106 ? 9.68 -19.938 4.758 1 95.38 106 LEU A C 1
ATOM 874 O O . LEU A 1 106 ? 10.578 -20.719 4.441 1 95.38 106 LEU A O 1
ATOM 878 N N . ALA A 1 107 ? 8.531 -20.312 5.293 1 92.56 107 ALA A N 1
ATOM 879 C CA . ALA A 1 107 ? 8.227 -21.719 5.465 1 92.56 107 ALA A CA 1
ATOM 880 C C . ALA A 1 107 ? 8.234 -22.453 4.129 1 92.56 107 ALA A C 1
ATOM 882 O O . ALA A 1 107 ? 8.781 -23.562 4.02 1 92.56 107 ALA A O 1
ATOM 883 N N . LEU A 1 108 ? 7.672 -21.875 3.113 1 90 108 LEU A N 1
ATOM 884 C CA . LEU A 1 108 ? 7.652 -22.469 1.782 1 90 108 LEU A CA 1
ATOM 885 C C . LEU A 1 108 ? 9.055 -22.531 1.189 1 90 108 LEU A C 1
ATOM 887 O O . LEU A 1 108 ? 9.438 -23.531 0.586 1 90 108 LEU A O 1
ATOM 891 N N . ALA A 1 109 ? 9.828 -21.5 1.415 1 93.81 109 ALA A N 1
ATOM 892 C CA . ALA A 1 109 ? 11.195 -21.453 0.909 1 93.81 109 ALA A CA 1
ATOM 893 C C . ALA A 1 109 ? 12.055 -22.547 1.544 1 93.81 109 ALA A C 1
ATOM 895 O O . ALA A 1 109 ? 12.914 -23.125 0.885 1 93.81 109 ALA A O 1
ATOM 896 N N . GLU A 1 110 ? 11.812 -22.75 2.766 1 93.62 110 GLU A N 1
ATOM 897 C CA . GLU A 1 110 ? 12.562 -23.781 3.479 1 93.62 110 GLU A CA 1
ATOM 898 C C . GLU A 1 110 ? 12.289 -25.156 2.898 1 93.62 110 GLU A C 1
ATOM 900 O O . GLU A 1 110 ? 13.172 -26.016 2.887 1 93.62 110 GLU A O 1
ATOM 905 N N . GLN A 1 111 ? 11.102 -25.391 2.422 1 91.31 111 GLN A N 1
ATOM 906 C CA . GLN A 1 111 ? 10.695 -26.688 1.88 1 91.31 111 GLN A CA 1
ATOM 907 C C . GLN A 1 111 ? 11.109 -26.828 0.418 1 91.31 111 GLN A C 1
ATOM 909 O O . GLN A 1 111 ? 11.086 -27.922 -0.139 1 91.31 111 GLN A O 1
ATOM 914 N N . CYS A 1 112 ? 11.484 -25.766 -0.147 1 93.12 112 CYS A N 1
ATOM 915 C CA . CYS A 1 112 ? 11.898 -25.766 -1.546 1 93.12 112 CYS A CA 1
ATOM 916 C C . CYS A 1 112 ? 13.367 -26.125 -1.68 1 93.12 112 CYS A C 1
ATOM 918 O O . CYS A 1 112 ? 14.234 -25.453 -1.106 1 93.12 112 CYS A O 1
ATOM 920 N N . PRO A 1 113 ? 13.688 -27.141 -2.408 1 91.69 113 PRO A N 1
ATOM 921 C CA . PRO A 1 113 ? 15.07 -27.609 -2.527 1 91.69 113 PRO A CA 1
ATOM 922 C C . PRO A 1 113 ? 16.016 -26.516 -3.031 1 91.69 113 PRO A C 1
ATOM 924 O O . PRO A 1 113 ? 17.156 -26.438 -2.586 1 91.69 113 PRO A O 1
ATOM 927 N N . GLY A 1 114 ? 15.578 -25.656 -3.955 1 92.06 114 GLY A N 1
ATOM 928 C CA . GLY A 1 114 ? 16.422 -24.562 -4.445 1 92.06 114 GLY A CA 1
ATOM 929 C C . GLY A 1 114 ? 17.547 -25.047 -5.34 1 92.06 114 GLY A C 1
ATOM 930 O O . GLY A 1 114 ? 18.672 -24.531 -5.258 1 92.06 114 GLY A O 1
ATOM 931 N N . ASP A 1 115 ? 17.234 -26.047 -6.043 1 91.94 115 ASP A N 1
ATOM 932 C CA . ASP A 1 115 ? 18.266 -26.625 -6.914 1 91.94 115 ASP A CA 1
ATOM 933 C C . ASP A 1 115 ? 17.828 -26.562 -8.375 1 91.94 115 ASP A C 1
ATOM 935 O O . ASP A 1 115 ? 17.078 -25.688 -8.773 1 91.94 115 ASP A O 1
ATOM 939 N N . GLY A 1 116 ? 18.5 -27.484 -9.211 1 89.88 116 GLY A N 1
ATOM 940 C CA . GLY A 1 116 ? 18.266 -27.438 -10.641 1 89.88 116 GLY A CA 1
ATOM 941 C C . GLY A 1 116 ? 16.953 -28.094 -11.055 1 89.88 116 GLY A C 1
ATOM 942 O O . GLY A 1 116 ? 16.547 -28 -12.211 1 89.88 116 GLY A O 1
ATOM 943 N N . GLY A 1 117 ? 16.359 -28.75 -10.086 1 88.44 117 GLY A N 1
ATOM 944 C CA . GLY A 1 117 ? 15.086 -29.406 -10.383 1 88.44 117 GLY A CA 1
ATOM 945 C C . GLY A 1 117 ? 13.914 -28.438 -10.391 1 88.44 117 GLY A C 1
ATOM 946 O O . GLY A 1 117 ? 14.039 -27.297 -9.938 1 88.44 117 GLY A O 1
ATOM 947 N N . SER A 1 118 ? 12.766 -28.906 -10.867 1 87.31 118 SER A N 1
ATOM 948 C CA . SER A 1 118 ? 11.617 -28.031 -11.078 1 87.31 118 SER A CA 1
ATOM 949 C C . SER A 1 118 ? 10.656 -28.078 -9.891 1 87.31 118 SER A C 1
ATOM 951 O O . SER A 1 118 ? 9.797 -27.219 -9.75 1 87.31 118 SER A O 1
ATOM 953 N N . GLU A 1 119 ? 10.766 -29.109 -9.117 1 85 119 GLU A N 1
ATOM 954 C CA . GLU A 1 119 ? 9.836 -29.266 -8 1 85 119 GLU A CA 1
ATOM 955 C C . GLU A 1 119 ? 10.047 -28.188 -6.949 1 85 119 GLU A C 1
ATOM 957 O O . GLU A 1 119 ? 11.148 -28.047 -6.41 1 85 119 GLU A O 1
ATOM 962 N N . CYS A 1 120 ? 9.016 -27.5 -6.707 1 88.38 120 CYS A N 1
ATOM 963 C CA . CYS A 1 120 ? 9.102 -26.406 -5.75 1 88.38 120 CYS A CA 1
ATOM 964 C C . CYS A 1 120 ? 7.762 -26.172 -5.062 1 88.38 120 CYS A C 1
ATOM 966 O O . CYS A 1 120 ? 6.793 -25.781 -5.707 1 88.38 120 CYS A O 1
ATOM 968 N N . PRO A 1 121 ? 7.68 -26.344 -3.719 1 87.56 121 PRO A N 1
ATOM 969 C CA . PRO A 1 121 ? 6.434 -26.156 -2.973 1 87.56 121 PRO A CA 1
ATOM 970 C C . PRO A 1 121 ? 5.945 -24.703 -3.01 1 87.56 121 PRO A C 1
ATOM 972 O O . PRO A 1 121 ? 4.754 -24.453 -2.822 1 87.56 121 PRO A O 1
ATOM 975 N N . ILE A 1 122 ? 6.789 -23.766 -3.242 1 89.94 122 ILE A N 1
ATOM 976 C CA . ILE A 1 122 ? 6.422 -22.344 -3.252 1 89.94 122 ILE A CA 1
ATOM 977 C C . ILE A 1 122 ? 5.402 -22.094 -4.359 1 89.94 122 ILE A C 1
ATOM 979 O O . ILE A 1 122 ? 4.281 -21.656 -4.094 1 89.94 122 ILE A O 1
ATOM 983 N N . ILE A 1 123 ? 5.836 -22.406 -5.523 1 86.62 123 ILE A N 1
ATOM 984 C CA . ILE A 1 123 ? 5 -22.109 -6.68 1 86.62 123 ILE A CA 1
ATOM 985 C C . ILE A 1 123 ? 3.742 -22.969 -6.648 1 86.62 123 ILE A C 1
ATOM 987 O O . ILE A 1 123 ? 2.66 -22.516 -7.027 1 86.62 123 ILE A O 1
ATOM 991 N N . ASN A 1 124 ? 3.846 -24.219 -6.184 1 87.44 124 ASN A N 1
ATOM 992 C CA . ASN A 1 124 ? 2.691 -25.109 -6.074 1 87.44 124 ASN A CA 1
ATOM 993 C C . ASN A 1 124 ? 1.659 -24.562 -5.09 1 87.44 124 ASN A C 1
ATOM 995 O O . ASN A 1 124 ? 0.459 -24.578 -5.367 1 87.44 124 ASN A O 1
ATOM 999 N N . ASN A 1 125 ? 2.152 -24.125 -3.99 1 89.88 125 ASN A N 1
ATOM 1000 C CA . ASN A 1 125 ? 1.249 -23.547 -2.996 1 89.88 125 ASN A CA 1
ATOM 1001 C C . ASN A 1 125 ? 0.593 -22.266 -3.502 1 89.88 125 ASN A C 1
ATOM 1003 O O . ASN A 1 125 ? -0.613 -22.078 -3.338 1 89.88 125 ASN A O 1
ATOM 1007 N N . LEU A 1 126 ? 1.316 -21.422 -4.137 1 88.75 126 LEU A N 1
ATOM 1008 C CA . LEU A 1 126 ? 0.784 -20.172 -4.66 1 88.75 126 LEU A CA 1
ATOM 1009 C C . LEU A 1 126 ? -0.258 -20.438 -5.742 1 88.75 126 LEU A C 1
ATOM 1011 O O . LEU A 1 126 ? -1.261 -19.734 -5.832 1 88.75 126 LEU A O 1
ATOM 1015 N N . ALA A 1 127 ? -0.022 -21.469 -6.492 1 88.88 127 ALA A N 1
ATOM 1016 C CA . ALA A 1 127 ? -0.929 -21.797 -7.586 1 88.88 127 ALA A CA 1
ATOM 1017 C C . ALA A 1 127 ? -2.123 -22.609 -7.082 1 88.88 127 ALA A C 1
ATOM 1019 O O . ALA A 1 127 ? -3.064 -22.859 -7.836 1 88.88 127 ALA A O 1
ATOM 1020 N N . GLY A 1 128 ? -2.1 -22.875 -5.777 1 82.88 128 GLY A N 1
ATOM 1021 C CA . GLY A 1 128 ? -3.174 -23.688 -5.223 1 82.88 128 GLY A CA 1
ATOM 1022 C C . GLY A 1 128 ? -3.191 -25.109 -5.754 1 82.88 128 GLY A C 1
ATOM 1023 O O . GLY A 1 128 ? -4.25 -25.734 -5.832 1 82.88 128 GLY A O 1
ATOM 1024 N N . CYS A 1 129 ? -2.244 -25.438 -6.422 1 69.62 129 CYS A N 1
ATOM 1025 C CA . CYS A 1 129 ? -2.252 -26.766 -7.043 1 69.62 129 CYS A CA 1
ATOM 1026 C C . CYS A 1 129 ? -1.133 -27.625 -6.484 1 69.62 129 CYS A C 1
ATOM 1028 O O . CYS A 1 129 ? -0.296 -27.156 -5.715 1 69.62 129 CYS A O 1
ATOM 1030 N N . CYS A 1 130 ? -1.173 -29.016 -7.039 1 59.16 130 CYS A N 1
ATOM 1031 C CA . CYS A 1 130 ? -0.166 -30.062 -7.145 1 59.16 130 CYS A CA 1
ATOM 1032 C C . CYS A 1 130 ? 0.279 -30.531 -5.762 1 59.16 130 CYS A C 1
ATOM 1034 O O . CYS A 1 130 ? 1.435 -30.906 -5.574 1 59.16 130 CYS A O 1
ATOM 1036 N N . GLN A 1 131 ? -0.465 -30.25 -4.789 1 49.94 131 GLN A N 1
ATOM 1037 C CA . GLN A 1 131 ? 0.015 -30.812 -3.537 1 49.94 131 GLN A CA 1
ATOM 1038 C C . GLN A 1 131 ? 0.414 -32.281 -3.715 1 49.94 131 GLN A C 1
ATOM 1040 O O . GLN A 1 131 ? -0.376 -33.094 -4.207 1 49.94 131 GLN A O 1
ATOM 1045 N N . LYS A 1 132 ? 1.627 -32.688 -4.195 1 45.56 132 LYS A N 1
ATOM 1046 C CA . LYS A 1 132 ? 2.02 -34.094 -4.102 1 45.56 132 LYS A CA 1
ATOM 1047 C C . LYS A 1 132 ? 1.479 -34.719 -2.824 1 45.56 132 LYS A C 1
ATOM 1049 O O . LYS A 1 132 ? 1.7 -34.219 -1.725 1 45.56 132 LYS A O 1
ATOM 1054 N N . GLY A 1 133 ? 0.447 -35.469 -2.814 1 40.69 133 GLY A N 1
ATOM 1055 C CA . GLY A 1 133 ? 0.123 -36.469 -1.803 1 40.69 133 GLY A CA 1
ATOM 1056 C C . GLY A 1 133 ? 1.35 -37.125 -1.182 1 40.69 133 GLY A C 1
ATOM 1057 O O . GLY A 1 133 ? 2.355 -37.344 -1.861 1 40.69 133 GLY A O 1
ATOM 1058 N N . LYS A 1 134 ? 1.71 -36.906 0.123 1 39.31 134 LYS A N 1
ATOM 1059 C CA . LYS A 1 134 ? 2.549 -37.812 0.882 1 39.31 134 LYS A CA 1
ATOM 1060 C C . LYS A 1 134 ? 2.373 -39.25 0.392 1 39.31 134 LYS A C 1
ATOM 1062 O O . LYS A 1 134 ? 1.246 -39.75 0.27 1 39.31 134 LYS A O 1
ATOM 1067 N N . ALA A 1 135 ? 3.189 -39.875 -0.461 1 33.19 135 ALA A N 1
ATOM 1068 C CA . ALA A 1 135 ? 3.287 -41.312 -0.45 1 33.19 135 ALA A CA 1
ATOM 1069 C C . ALA A 1 135 ? 3.092 -41.875 0.959 1 33.19 135 ALA A C 1
ATOM 1071 O O . ALA A 1 135 ? 3.803 -41.469 1.889 1 33.19 135 ALA A O 1
ATOM 1072 N N . SER A 1 136 ? 1.828 -42.219 1.357 1 28.44 136 SER A N 1
ATOM 1073 C CA . SER A 1 136 ? 1.812 -43.281 2.354 1 28.44 136 SER A CA 1
ATOM 1074 C C . SER A 1 136 ? 2.848 -44.344 2.035 1 28.44 136 SER A C 1
ATOM 1076 O O . SER A 1 136 ? 3.049 -44.688 0.871 1 28.44 136 SER A O 1
ATOM 1078 N N . MET B 1 1 ? -14.617 -23.672 -18.922 1 92.38 1 MET B N 1
ATOM 1079 C CA . MET B 1 1 ? -15.227 -22.781 -17.953 1 92.38 1 MET B CA 1
ATOM 1080 C C . MET B 1 1 ? -15.344 -21.359 -18.5 1 92.38 1 MET B C 1
ATOM 1082 O O . MET B 1 1 ? -14.477 -20.922 -19.25 1 92.38 1 MET B O 1
ATOM 1086 N N . ASN B 1 2 ? -16.438 -20.719 -18.188 1 93.44 2 ASN B N 1
ATOM 1087 C CA . ASN B 1 2 ? -16.531 -19.312 -18.562 1 93.44 2 ASN B CA 1
ATOM 1088 C C . ASN B 1 2 ? -15.938 -18.406 -17.484 1 93.44 2 ASN B C 1
ATOM 1090 O O . ASN B 1 2 ? -15.492 -18.891 -16.438 1 93.44 2 ASN B O 1
ATOM 1094 N N . ILE B 1 3 ? -15.953 -17.094 -17.812 1 94.12 3 ILE B N 1
ATOM 1095 C CA . ILE B 1 3 ? -15.227 -16.156 -16.969 1 94.12 3 ILE B CA 1
ATOM 1096 C C . ILE B 1 3 ? -15.891 -16.078 -15.586 1 94.12 3 ILE B C 1
ATOM 1098 O O . ILE B 1 3 ? -15.211 -15.883 -14.578 1 94.12 3 ILE B O 1
ATOM 1102 N N . SER B 1 4 ? -17.156 -16.219 -15.609 1 95.38 4 SER B N 1
ATOM 1103 C CA . SER B 1 4 ? -17.859 -16.188 -14.336 1 95.38 4 SER B CA 1
ATOM 1104 C C . SER B 1 4 ? -17.484 -17.391 -13.461 1 95.38 4 SER B C 1
ATOM 1106 O O . SER B 1 4 ? -17.312 -17.25 -12.25 1 95.38 4 SER B O 1
ATOM 1108 N N . ASP B 1 5 ? -17.391 -18.484 -14.031 1 95.5 5 ASP B N 1
ATOM 1109 C CA . ASP B 1 5 ? -16.953 -19.703 -13.328 1 95.5 5 ASP B CA 1
ATOM 1110 C C . ASP B 1 5 ? -15.555 -19.531 -12.758 1 95.5 5 ASP B C 1
ATOM 1112 O O . ASP B 1 5 ? -15.305 -19.875 -11.602 1 95.5 5 ASP B O 1
ATOM 1116 N N . VAL B 1 6 ? -14.727 -19.031 -13.555 1 96 6 VAL B N 1
ATOM 1117 C CA . VAL B 1 6 ? -13.328 -18.859 -13.172 1 96 6 VAL B CA 1
ATOM 1118 C C . VAL B 1 6 ? -13.227 -17.844 -12.039 1 96 6 VAL B C 1
ATOM 1120 O O . VAL B 1 6 ? -12.445 -18.016 -11.102 1 96 6 VAL B O 1
ATOM 1123 N N . ALA B 1 7 ? -14.008 -16.812 -12.117 1 97.31 7 ALA B N 1
ATOM 1124 C CA . ALA B 1 7 ? -14.039 -15.789 -11.07 1 97.31 7 ALA B CA 1
ATOM 1125 C C . ALA B 1 7 ? -14.406 -16.406 -9.719 1 97.31 7 ALA B C 1
ATOM 1127 O O . ALA B 1 7 ? -13.742 -16.141 -8.719 1 97.31 7 ALA B O 1
ATOM 1128 N N . LYS B 1 8 ? -15.344 -17.219 -9.719 1 96.25 8 LYS B N 1
ATOM 1129 C CA . LYS B 1 8 ? -15.789 -17.875 -8.492 1 96.25 8 LYS B CA 1
ATOM 1130 C C . LYS B 1 8 ? -14.711 -18.797 -7.938 1 96.25 8 LYS B C 1
ATOM 1132 O O . LYS B 1 8 ? -14.469 -18.828 -6.73 1 96.25 8 LYS B O 1
ATOM 1137 N N . LYS B 1 9 ? -14.055 -19.484 -8.734 1 95.06 9 LYS B N 1
ATOM 1138 C CA . LYS B 1 9 ? -13.047 -20.469 -8.32 1 95.06 9 LYS B CA 1
ATOM 1139 C C . LYS B 1 9 ? -11.797 -19.766 -7.797 1 95.06 9 LYS B C 1
ATOM 1141 O O . LYS B 1 9 ? -11.125 -20.281 -6.902 1 95.06 9 LYS B O 1
ATOM 1146 N N . THR B 1 10 ? -11.477 -18.672 -8.336 1 95.94 10 THR B N 1
ATOM 1147 C CA . THR B 1 10 ? -10.211 -18.016 -8.008 1 95.94 10 THR B CA 1
ATOM 1148 C C . THR B 1 10 ? -10.422 -16.922 -6.973 1 95.94 10 THR B C 1
ATOM 1150 O O . THR B 1 10 ? -9.461 -16.453 -6.348 1 95.94 10 THR B O 1
ATOM 1153 N N . GLY B 1 11 ? -11.695 -16.406 -6.906 1 96 11 GLY B N 1
ATOM 1154 C CA . GLY B 1 11 ? -11.969 -15.273 -6.027 1 96 11 GLY B CA 1
ATOM 1155 C C . GLY B 1 11 ? -11.648 -13.93 -6.66 1 96 11 GLY B C 1
ATOM 1156 O O . GLY B 1 11 ? -11.664 -12.906 -5.98 1 96 11 GLY B O 1
ATOM 1157 N N . LEU B 1 12 ? -11.367 -13.93 -7.945 1 97.25 12 LEU B N 1
ATOM 1158 C CA . LEU B 1 12 ? -11.094 -12.695 -8.68 1 97.25 12 LEU B CA 1
ATOM 1159 C C . LEU B 1 12 ? -12.344 -12.195 -9.391 1 97.25 12 LEU B C 1
ATOM 1161 O O . LEU B 1 12 ? -13.234 -12.984 -9.719 1 97.25 12 LEU B O 1
ATOM 1165 N N . SER B 1 13 ? -12.344 -10.961 -9.641 1 97.5 13 SER B N 1
ATOM 1166 C CA . SER B 1 13 ? -13.422 -10.43 -10.477 1 97.5 13 SER B CA 1
ATOM 1167 C C . SER B 1 13 ? -13.156 -10.688 -11.953 1 97.5 13 SER B C 1
ATOM 1169 O O . SER B 1 13 ? -12.008 -10.828 -12.367 1 97.5 13 SER B O 1
ATOM 1171 N N . SER B 1 14 ? -14.25 -10.672 -12.703 1 96.75 14 SER B N 1
ATOM 1172 C CA . SER B 1 14 ? -14.109 -10.805 -14.148 1 96.75 14 SER B CA 1
ATOM 1173 C C . SER B 1 14 ? -13.242 -9.695 -14.727 1 96.75 14 SER B C 1
ATOM 1175 O O . SER B 1 14 ? -12.453 -9.93 -15.648 1 96.75 14 SER B O 1
ATOM 1177 N N . LYS B 1 15 ? -13.438 -8.578 -14.195 1 97.06 15 LYS B N 1
ATOM 1178 C CA . LYS B 1 15 ? -12.648 -7.434 -14.641 1 97.06 15 LYS B CA 1
ATOM 1179 C C . LYS B 1 15 ? -11.156 -7.676 -14.422 1 97.06 15 LYS B C 1
ATOM 1181 O O . LYS B 1 15 ? -10.344 -7.418 -15.312 1 97.06 15 LYS B O 1
ATOM 1186 N N . THR B 1 16 ? -10.812 -8.188 -13.297 1 97.12 16 THR B N 1
ATOM 1187 C CA . THR B 1 16 ? -9.414 -8.453 -12.961 1 97.12 16 THR B CA 1
ATOM 1188 C C . THR B 1 16 ? -8.844 -9.539 -13.859 1 97.12 16 THR B C 1
ATOM 1190 O O . THR B 1 16 ? -7.695 -9.445 -14.305 1 97.12 16 THR B O 1
ATOM 1193 N N . ILE B 1 17 ? -9.648 -10.492 -14.102 1 97.12 17 ILE B N 1
ATOM 1194 C CA . ILE B 1 17 ? -9.211 -11.594 -14.969 1 97.12 17 ILE B CA 1
ATOM 1195 C C . ILE B 1 17 ? -8.906 -11.055 -16.359 1 97.12 17 ILE B C 1
ATOM 1197 O O . ILE B 1 17 ? -7.867 -11.375 -16.953 1 97.12 17 ILE B O 1
ATOM 1201 N N . ARG B 1 18 ? -9.734 -10.227 -16.891 1 94.62 18 ARG B N 1
ATOM 1202 C CA . ARG B 1 18 ? -9.523 -9.617 -18.203 1 94.62 18 ARG B CA 1
ATOM 1203 C C . ARG B 1 18 ? -8.305 -8.711 -18.188 1 94.62 18 ARG B C 1
ATOM 1205 O O . ARG B 1 18 ? -7.555 -8.656 -19.172 1 94.62 18 ARG B O 1
ATOM 1212 N N . PHE B 1 19 ? -8.188 -8.07 -17.109 1 97 19 PHE B N 1
ATOM 1213 C CA . PHE B 1 19 ? -7.027 -7.199 -16.953 1 97 19 PHE B CA 1
ATOM 1214 C C . PHE B 1 19 ? -5.734 -8 -17.062 1 97 19 PHE B C 1
ATOM 1216 O O . PHE B 1 19 ? -4.809 -7.605 -17.766 1 97 19 PHE B O 1
ATOM 1223 N N . TYR B 1 20 ? -5.695 -9.156 -16.359 1 96.81 20 TYR B N 1
ATOM 1224 C CA . TYR B 1 20 ? -4.508 -10 -16.406 1 96.81 20 TYR B CA 1
ATOM 1225 C C . TYR B 1 20 ? -4.27 -10.539 -17.812 1 96.81 20 TYR B C 1
ATOM 1227 O O . TYR B 1 20 ? -3.125 -10.688 -18.234 1 96.81 20 TYR B O 1
ATOM 1235 N N . GLU B 1 21 ? -5.32 -10.836 -18.484 1 94.31 21 GLU B N 1
ATOM 1236 C CA . GLU B 1 21 ? -5.219 -11.289 -19.859 1 94.31 21 GLU B CA 1
ATOM 1237 C C . GLU B 1 21 ? -4.652 -10.188 -20.766 1 94.31 21 GLU B C 1
ATOM 1239 O O . GLU B 1 21 ? -3.756 -10.445 -21.578 1 94.31 21 GLU B O 1
ATOM 1244 N N . GLU B 1 22 ? -5.18 -9.023 -20.594 1 94.44 22 GLU B N 1
ATOM 1245 C CA . GLU B 1 22 ? -4.734 -7.879 -21.391 1 94.44 22 GLU B CA 1
ATOM 1246 C C . GLU B 1 22 ? -3.248 -7.605 -21.172 1 94.44 22 GLU B C 1
ATOM 1248 O O . GLU B 1 22 ? -2.537 -7.238 -22.109 1 94.44 22 GLU B O 1
ATOM 1253 N N . LYS B 1 23 ? -2.803 -7.855 -19.984 1 95.81 23 LYS B N 1
ATOM 1254 C CA . LYS B 1 23 ? -1.404 -7.613 -19.641 1 95.81 23 LYS B CA 1
ATOM 1255 C C . LYS B 1 23 ? -0.538 -8.82 -19.984 1 95.81 23 LYS B C 1
ATOM 1257 O O . LYS B 1 23 ? 0.659 -8.836 -19.688 1 95.81 23 LYS B O 1
ATOM 1262 N N . GLU B 1 24 ? -1.142 -9.859 -20.469 1 94.31 24 GLU B N 1
ATOM 1263 C CA . GLU B 1 24 ? -0.466 -11.078 -20.906 1 94.31 24 GLU B CA 1
ATOM 1264 C C . GLU B 1 24 ? 0.186 -11.797 -19.734 1 94.31 24 GLU B C 1
ATOM 1266 O O . GLU B 1 24 ? 1.302 -12.305 -19.844 1 94.31 24 GLU B O 1
ATOM 1271 N N . LEU B 1 25 ? -0.52 -11.852 -18.625 1 95.44 25 LEU B N 1
ATOM 1272 C CA . LEU B 1 25 ? -0.015 -12.484 -17.406 1 95.44 25 LEU B CA 1
ATOM 1273 C C . LEU B 1 25 ? -0.516 -13.922 -17.297 1 95.44 25 LEU B C 1
ATOM 1275 O O . LEU B 1 25 ? -0.143 -14.641 -16.375 1 95.44 25 LEU B O 1
ATOM 1279 N N . LEU B 1 26 ? -1.377 -14.289 -18.094 1 93.12 26 LEU B N 1
ATOM 1280 C CA . LEU B 1 26 ? -1.807 -15.68 -18.156 1 93.12 26 LEU B CA 1
ATOM 1281 C C . LEU B 1 26 ? -1.851 -16.172 -19.594 1 93.12 26 LEU B C 1
ATOM 1283 O O . LEU B 1 26 ? -1.859 -15.375 -20.531 1 93.12 26 LEU B O 1
ATOM 1287 N N . THR B 1 27 ? -1.851 -17.5 -19.719 1 93.19 27 THR B N 1
ATOM 1288 C CA . THR B 1 27 ? -1.953 -18.125 -21.031 1 93.19 27 THR B CA 1
ATOM 1289 C C . THR B 1 27 ? -3.254 -17.719 -21.719 1 93.19 27 THR B C 1
ATOM 1291 O O . THR B 1 27 ? -4.305 -17.656 -21.078 1 93.19 27 THR B O 1
ATOM 1294 N N . THR B 1 28 ? -3.223 -17.406 -22.938 1 92 28 THR B N 1
ATOM 1295 C CA . THR B 1 28 ? -4.391 -16.953 -23.688 1 92 28 THR B CA 1
ATOM 1296 C C . THR B 1 28 ? -5.457 -18.047 -23.734 1 92 28 THR B C 1
ATOM 1298 O O . THR B 1 28 ? -5.188 -19.172 -24.156 1 92 28 THR B O 1
ATOM 1301 N N . PRO B 1 29 ? -6.57 -17.656 -23.281 1 91.88 29 PRO B N 1
ATOM 1302 C CA . PRO B 1 29 ? -7.633 -18.656 -23.344 1 91.88 29 PRO B CA 1
ATOM 1303 C C . PRO B 1 29 ? -8.117 -18.906 -24.766 1 91.88 29 PRO B C 1
ATOM 1305 O O . PRO B 1 29 ? -8.062 -18.016 -25.609 1 91.88 29 PRO B O 1
ATOM 1308 N N . LEU B 1 30 ? -8.555 -20.141 -24.938 1 88.56 30 LEU B N 1
ATOM 1309 C CA . LEU B 1 30 ? -9.141 -20.484 -26.234 1 88.56 30 LEU B CA 1
ATOM 1310 C C . LEU B 1 30 ? -10.594 -20.016 -26.312 1 88.56 30 LEU B C 1
ATOM 1312 O O . LEU B 1 30 ? -11.188 -19.656 -25.297 1 88.56 30 LEU B O 1
ATOM 1316 N N . ARG B 1 31 ? -11.086 -19.891 -27.484 1 87.06 31 ARG B N 1
ATOM 1317 C CA . ARG B 1 31 ? -12.492 -19.531 -27.672 1 87.06 31 ARG B CA 1
ATOM 1318 C C . ARG B 1 31 ? -13.344 -20.781 -27.891 1 87.06 31 ARG B C 1
ATOM 1320 O O . ARG B 1 31 ? -12.922 -21.719 -28.578 1 87.06 31 ARG B O 1
ATOM 1327 N N . SER B 1 32 ? -14.469 -20.734 -27.25 1 87.06 32 SER B N 1
ATOM 1328 C CA . SER B 1 32 ? -15.406 -21.828 -27.438 1 87.06 32 SER B CA 1
ATOM 1329 C C . SER B 1 32 ? -16.109 -21.719 -28.797 1 87.06 32 SER B C 1
ATOM 1331 O O . SER B 1 32 ? -15.875 -20.781 -29.547 1 87.06 32 SER B O 1
ATOM 1333 N N . GLU B 1 33 ? -16.891 -22.812 -29.016 1 87.94 33 GLU B N 1
ATOM 1334 C CA . GLU B 1 33 ? -17.625 -22.875 -30.281 1 87.94 33 GLU B CA 1
ATOM 1335 C C . GLU B 1 33 ? -18.516 -21.641 -30.453 1 87.94 33 GLU B C 1
ATOM 1337 O O . GLU B 1 33 ? -18.75 -21.203 -31.578 1 87.94 33 GLU B O 1
ATOM 1342 N N . ASN B 1 34 ? -18.938 -21.078 -29.438 1 88.19 34 ASN B N 1
ATOM 1343 C CA . ASN B 1 34 ? -19.844 -19.922 -29.469 1 88.19 34 ASN B CA 1
ATOM 1344 C C . ASN B 1 34 ? -19.078 -18.609 -29.516 1 88.19 34 ASN B C 1
ATOM 1346 O O . ASN B 1 34 ? -19.672 -17.531 -29.484 1 88.19 34 ASN B O 1
ATOM 1350 N N . GLY B 1 35 ? -17.812 -18.703 -29.484 1 86.62 35 GLY B N 1
ATOM 1351 C CA . GLY B 1 35 ? -17.016 -17.5 -29.656 1 86.62 35 GLY B CA 1
ATOM 1352 C C . GLY B 1 35 ? -16.578 -16.875 -28.344 1 86.62 35 GLY B C 1
ATOM 1353 O O . GLY B 1 35 ? -15.906 -15.844 -28.328 1 86.62 35 GLY B O 1
ATOM 1354 N N . TYR B 1 36 ? -17 -17.562 -27.281 1 87 36 TYR B N 1
ATOM 1355 C CA . TYR B 1 36 ? -16.625 -17 -25.984 1 87 36 TYR B CA 1
ATOM 1356 C C . TYR B 1 36 ? -15.328 -17.609 -25.484 1 87 36 TYR B C 1
ATOM 1358 O O . TYR B 1 36 ? -15.008 -18.75 -25.812 1 87 36 TYR B O 1
ATOM 1366 N N . ARG B 1 37 ? -14.641 -16.766 -24.688 1 89 37 ARG B N 1
ATOM 1367 C CA . ARG B 1 37 ? -13.43 -17.281 -24.062 1 89 37 ARG B CA 1
ATOM 1368 C C . ARG B 1 37 ? -13.75 -18.516 -23.203 1 89 37 ARG B C 1
ATOM 1370 O O . ARG B 1 37 ? -14.773 -18.562 -22.531 1 89 37 ARG B O 1
ATOM 1377 N N . SER B 1 38 ? -12.961 -19.516 -23.359 1 93.06 38 SER B N 1
ATOM 1378 C CA . SER B 1 38 ? -13.031 -20.719 -22.531 1 93.06 38 SER B CA 1
ATOM 1379 C C . SER B 1 38 ? -11.742 -20.922 -21.734 1 93.06 38 SER B C 1
ATOM 1381 O O . SER B 1 38 ? -10.656 -20.938 -22.312 1 93.06 38 SER B O 1
ATOM 1383 N N . TYR B 1 39 ? -11.914 -21.141 -20.438 1 95 39 TYR B N 1
ATOM 1384 C CA . TYR B 1 39 ? -10.781 -21.312 -19.531 1 95 39 TYR B CA 1
ATOM 1385 C C . TYR B 1 39 ? -10.688 -22.75 -19.047 1 95 39 TYR B C 1
ATOM 1387 O O . TYR B 1 39 ? -11.703 -23.422 -18.875 1 95 39 TYR B O 1
ATOM 1395 N N . ASP B 1 40 ? -9.484 -23.219 -18.828 1 93.88 40 ASP B N 1
ATOM 1396 C CA . ASP B 1 40 ? -9.289 -24.562 -18.281 1 93.88 40 ASP B CA 1
ATOM 1397 C C . ASP B 1 40 ? -8.648 -24.5 -16.891 1 93.88 40 ASP B C 1
ATOM 1399 O O . ASP B 1 40 ? -8.5 -23.406 -16.328 1 93.88 40 ASP B O 1
ATOM 1403 N N . ASP B 1 41 ? -8.312 -25.641 -16.297 1 93.94 41 ASP B N 1
ATOM 1404 C CA . ASP B 1 41 ? -7.805 -25.719 -14.938 1 93.94 41 ASP B CA 1
ATOM 1405 C C . ASP B 1 41 ? -6.445 -25.031 -14.828 1 93.94 41 ASP B C 1
ATOM 1407 O O . ASP B 1 41 ? -6.121 -24.453 -13.781 1 93.94 41 ASP B O 1
ATOM 1411 N N . HIS B 1 42 ? -5.73 -25.109 -15.875 1 94.12 42 HIS B N 1
ATOM 1412 C CA . HIS B 1 42 ? -4.434 -24.453 -15.867 1 94.12 42 HIS B CA 1
ATOM 1413 C C . HIS B 1 42 ? -4.586 -22.938 -15.703 1 94.12 42 HIS B C 1
ATOM 1415 O O . HIS B 1 42 ? -3.814 -22.312 -14.977 1 94.12 42 HIS B O 1
ATOM 1421 N N . HIS B 1 43 ? -5.582 -22.406 -16.328 1 95.69 43 HIS B N 1
ATOM 1422 C CA . HIS B 1 43 ? -5.883 -20.984 -16.172 1 95.69 43 HIS B CA 1
ATOM 1423 C C . HIS B 1 43 ? -6.254 -20.656 -14.727 1 95.69 43 HIS B C 1
ATOM 1425 O O . HIS B 1 43 ? -5.855 -19.609 -14.195 1 95.69 43 HIS B O 1
ATOM 1431 N N . VAL B 1 44 ? -6.977 -21.531 -14.094 1 96.06 44 VAL B N 1
ATOM 1432 C CA . VAL B 1 44 ? -7.375 -21.328 -12.703 1 96.06 44 VAL B CA 1
ATOM 1433 C C . VAL B 1 44 ? -6.141 -21.312 -11.812 1 96.06 44 VAL B C 1
ATOM 1435 O O . VAL B 1 44 ? -6.035 -20.484 -10.906 1 96.06 44 VAL B O 1
ATOM 1438 N N . GLU B 1 45 ? -5.25 -22.172 -12.086 1 94.81 45 GLU B N 1
ATOM 1439 C CA . GLU B 1 45 ? -4.012 -22.219 -11.312 1 94.81 45 GLU B CA 1
ATOM 1440 C C . GLU B 1 45 ? -3.195 -20.953 -11.492 1 94.81 45 GLU B C 1
ATOM 1442 O O . GLU B 1 45 ? -2.691 -20.391 -10.523 1 94.81 45 GLU B O 1
ATOM 1447 N N . GLU B 1 46 ? -3.068 -20.516 -12.703 1 96 46 GLU B N 1
ATOM 1448 C CA . GLU B 1 46 ? -2.342 -19.281 -12.984 1 96 46 GLU B CA 1
ATOM 1449 C C . GLU B 1 46 ? -2.969 -18.094 -12.266 1 96 46 GLU B C 1
ATOM 1451 O O . GLU B 1 46 ? -2.264 -17.297 -11.641 1 96 46 GLU B O 1
ATOM 1456 N N . LEU B 1 47 ? -4.254 -18.078 -12.352 1 96.94 47 LEU B N 1
ATOM 1457 C CA . LEU B 1 47 ? -4.977 -16.969 -11.75 1 96.94 47 LEU B CA 1
ATOM 1458 C C . LEU B 1 47 ? -4.91 -17.031 -10.227 1 96.94 47 LEU B C 1
ATOM 1460 O O . LEU B 1 47 ? -4.828 -16 -9.555 1 96.94 47 LEU B O 1
ATOM 1464 N N . THR B 1 48 ? -4.969 -18.188 -9.664 1 95.88 48 THR B N 1
ATOM 1465 C CA . THR B 1 48 ? -4.805 -18.359 -8.227 1 95.88 48 THR B CA 1
ATOM 1466 C C . THR B 1 48 ? -3.418 -17.906 -7.781 1 95.88 48 THR B C 1
ATOM 1468 O O . THR B 1 48 ? -3.285 -17.219 -6.77 1 95.88 48 THR B O 1
ATOM 1471 N N . LEU B 1 49 ? -2.463 -18.281 -8.57 1 94.81 49 LEU B N 1
ATOM 1472 C CA . LEU B 1 49 ? -1.097 -17.859 -8.305 1 94.81 49 LEU B CA 1
ATOM 1473 C C . LEU B 1 49 ? -1.003 -16.328 -8.289 1 94.81 49 LEU B C 1
ATOM 1475 O O . LEU B 1 49 ? -0.44 -15.742 -7.363 1 94.81 49 LEU B O 1
ATOM 1479 N N . LEU B 1 50 ? -1.573 -15.727 -9.289 1 96.62 50 LEU B N 1
ATOM 1480 C CA . LEU B 1 50 ? -1.538 -14.273 -9.406 1 96.62 50 LEU B CA 1
ATOM 1481 C C . LEU B 1 50 ? -2.234 -13.617 -8.227 1 96.62 50 LEU B C 1
ATOM 1483 O O . LEU B 1 50 ? -1.718 -12.648 -7.652 1 96.62 50 LEU B O 1
ATOM 1487 N N . ARG B 1 51 ? -3.389 -14.117 -7.875 1 95.62 51 ARG B N 1
ATOM 1488 C CA . ARG B 1 51 ? -4.137 -13.578 -6.746 1 95.62 51 ARG B CA 1
ATOM 1489 C C . ARG B 1 51 ? -3.322 -13.664 -5.461 1 95.62 51 ARG B C 1
ATOM 1491 O O . ARG B 1 51 ? -3.182 -12.672 -4.738 1 95.62 51 ARG B O 1
ATOM 1498 N N . GLN B 1 52 ? -2.752 -14.766 -5.195 1 92.69 52 GLN B N 1
ATOM 1499 C CA . GLN B 1 52 ? -2.006 -14.992 -3.963 1 92.69 52 GLN B CA 1
ATOM 1500 C C . GLN B 1 52 ? -0.703 -14.203 -3.953 1 92.69 52 GLN B C 1
ATOM 1502 O O . GLN B 1 52 ? -0.323 -13.633 -2.93 1 92.69 52 GLN B O 1
ATOM 1507 N N . ALA B 1 53 ? -0.049 -14.242 -5.09 1 93.81 53 ALA B N 1
ATOM 1508 C CA . ALA B 1 53 ? 1.183 -13.461 -5.203 1 93.81 53 ALA B CA 1
ATOM 1509 C C . ALA B 1 53 ? 0.926 -11.984 -4.922 1 93.81 53 ALA B C 1
ATOM 1511 O O . ALA B 1 53 ? 1.674 -11.352 -4.176 1 93.81 53 ALA B O 1
ATOM 1512 N N . ARG B 1 54 ? -0.189 -11.469 -5.445 1 92 54 ARG B N 1
ATOM 1513 C CA . ARG B 1 54 ? -0.548 -10.07 -5.223 1 92 54 ARG B CA 1
ATOM 1514 C C . ARG B 1 54 ? -0.884 -9.812 -3.758 1 92 54 ARG B C 1
ATOM 1516 O O . ARG B 1 54 ? -0.52 -8.773 -3.201 1 92 54 ARG B O 1
ATOM 1523 N N . GLN B 1 55 ? -1.521 -10.75 -3.184 1 87.62 55 GLN B N 1
ATOM 1524 C CA . GLN B 1 55 ? -1.9 -10.617 -1.78 1 87.62 55 GLN B CA 1
ATOM 1525 C C . GLN B 1 55 ? -0.669 -10.531 -0.883 1 87.62 55 GLN B C 1
ATOM 1527 O O . GLN B 1 55 ? -0.666 -9.805 0.108 1 87.62 55 GLN B O 1
ATOM 1532 N N . VAL B 1 56 ? 0.375 -11.273 -1.288 1 84.12 56 VAL B N 1
ATOM 1533 C CA . VAL B 1 56 ? 1.573 -11.328 -0.457 1 84.12 56 VAL B CA 1
ATOM 1534 C C . VAL B 1 56 ? 2.449 -10.109 -0.738 1 84.12 56 VAL B C 1
ATOM 1536 O O . VAL B 1 56 ? 3.295 -9.742 0.081 1 84.12 56 VAL B O 1
ATOM 1539 N N . GLY B 1 57 ? 2.303 -9.469 -1.922 1 85.62 57 GLY B N 1
ATOM 1540 C CA . GLY B 1 57 ? 2.998 -8.203 -2.096 1 85.62 57 GLY B CA 1
ATOM 1541 C C . GLY B 1 57 ? 3.805 -8.141 -3.379 1 85.62 57 GLY B C 1
ATOM 1542 O O . GLY B 1 57 ? 4.59 -7.207 -3.58 1 85.62 57 GLY B O 1
ATOM 1543 N N . PHE B 1 58 ? 3.648 -9.094 -4.203 1 91 58 PHE B N 1
ATOM 1544 C CA . PHE B 1 58 ? 4.34 -9.047 -5.488 1 91 58 PHE B CA 1
ATOM 1545 C C . PHE B 1 58 ? 3.693 -8.016 -6.41 1 91 58 PHE B C 1
ATOM 1547 O O . PHE B 1 58 ? 2.467 -7.898 -6.449 1 91 58 PHE B O 1
ATOM 1554 N N . ASN B 1 59 ? 4.578 -7.367 -7.098 1 91.94 59 ASN B N 1
ATOM 1555 C CA . ASN B 1 59 ? 4.039 -6.469 -8.117 1 91.94 59 ASN B CA 1
ATOM 1556 C C . ASN B 1 59 ? 3.771 -7.203 -9.422 1 91.94 59 ASN B C 1
ATOM 1558 O O . ASN B 1 59 ? 4.066 -8.391 -9.547 1 91.94 59 ASN B O 1
ATOM 1562 N N . LEU B 1 60 ? 3.191 -6.512 -10.359 1 94.88 60 LEU B N 1
ATOM 1563 C CA . LEU B 1 60 ? 2.75 -7.152 -11.594 1 94.88 60 LEU B CA 1
ATOM 1564 C C . LEU B 1 60 ? 3.936 -7.742 -12.352 1 94.88 60 LEU B C 1
ATOM 1566 O O . LEU B 1 60 ? 3.832 -8.828 -12.93 1 94.88 60 LEU B O 1
ATOM 1570 N N . ASP B 1 61 ? 5.043 -7.055 -12.336 1 94.5 61 ASP B N 1
ATOM 1571 C CA . ASP B 1 61 ? 6.23 -7.551 -13.023 1 94.5 61 ASP B CA 1
ATOM 1572 C C . ASP B 1 61 ? 6.762 -8.812 -12.359 1 94.5 61 ASP B C 1
ATOM 1574 O O . ASP B 1 61 ? 7.113 -9.781 -13.039 1 94.5 61 ASP B O 1
ATOM 1578 N N . GLU B 1 62 ? 6.785 -8.781 -11.094 1 92.19 62 GLU B N 1
ATOM 1579 C CA . GLU B 1 62 ? 7.207 -9.953 -10.336 1 92.19 62 GLU B CA 1
ATOM 1580 C C . GLU B 1 62 ? 6.246 -11.117 -10.547 1 92.19 62 GLU B C 1
ATOM 1582 O O . GLU B 1 62 ? 6.676 -12.273 -10.648 1 92.19 62 GLU B O 1
ATOM 1587 N N . CYS B 1 63 ? 4.996 -10.82 -10.594 1 94.75 63 CYS B N 1
ATOM 1588 C CA . CYS B 1 63 ? 3.994 -11.852 -10.852 1 94.75 63 CYS B CA 1
ATOM 1589 C C . CYS B 1 63 ? 4.207 -12.484 -12.219 1 94.75 63 CYS B C 1
ATOM 1591 O O . CYS B 1 63 ? 4.074 -13.695 -12.375 1 94.75 63 CYS B O 1
ATOM 1593 N N . ARG B 1 64 ? 4.531 -11.68 -13.148 1 95.25 64 ARG B N 1
ATOM 1594 C CA . ARG B 1 64 ? 4.82 -12.188 -14.492 1 95.25 64 ARG B CA 1
ATOM 1595 C C . ARG B 1 64 ? 5.957 -13.203 -14.453 1 95.25 64 ARG B C 1
ATOM 1597 O O . ARG B 1 64 ? 5.871 -14.258 -15.086 1 95.25 64 ARG B O 1
ATOM 1604 N N . GLU B 1 65 ? 6.93 -12.867 -13.742 1 93.44 65 GLU B N 1
ATOM 1605 C CA . GLU B 1 65 ? 8.078 -13.766 -13.617 1 93.44 65 GLU B CA 1
ATOM 1606 C C . GLU B 1 65 ? 7.672 -15.078 -12.961 1 93.44 65 GLU B C 1
ATOM 1608 O O . GLU B 1 65 ? 8.102 -16.156 -13.398 1 93.44 65 GLU B O 1
ATOM 1613 N N . LEU B 1 66 ? 6.863 -14.992 -11.945 1 93.19 66 LEU B N 1
ATOM 1614 C CA . LEU B 1 66 ? 6.41 -16.188 -11.25 1 93.19 66 LEU B CA 1
ATOM 1615 C C . LEU B 1 66 ? 5.555 -17.062 -12.172 1 93.19 66 LEU B C 1
ATOM 1617 O O . LEU B 1 66 ? 5.691 -18.281 -12.18 1 93.19 66 LEU B O 1
ATOM 1621 N N . VAL B 1 67 ? 4.699 -16.438 -12.93 1 95.06 67 VAL B N 1
ATOM 1622 C CA . VAL B 1 67 ? 3.85 -17.188 -13.852 1 95.06 67 VAL B CA 1
ATOM 1623 C C . VAL B 1 67 ? 4.711 -17.844 -14.93 1 95.06 67 VAL B C 1
ATOM 1625 O O . VAL B 1 67 ? 4.453 -18.984 -15.32 1 95.06 67 VAL B O 1
ATOM 1628 N N . THR B 1 68 ? 5.711 -17.125 -15.391 1 94 68 THR B N 1
ATOM 1629 C CA . THR B 1 68 ? 6.648 -17.688 -16.359 1 94 68 THR B CA 1
ATOM 1630 C C . THR B 1 68 ? 7.344 -18.922 -15.797 1 94 68 THR B C 1
ATOM 1632 O O . THR B 1 68 ? 7.434 -19.953 -16.469 1 94 68 THR B O 1
ATOM 1635 N N . LEU B 1 69 ? 7.75 -18.844 -14.602 1 91.62 69 LEU B N 1
ATOM 1636 C CA . LEU B 1 69 ? 8.391 -19.984 -13.945 1 91.62 69 LEU B CA 1
ATOM 1637 C C . LEU B 1 69 ? 7.406 -21.125 -13.758 1 91.62 69 LEU B C 1
ATOM 1639 O O . LEU B 1 69 ? 7.75 -22.297 -13.984 1 91.62 69 LEU B O 1
ATOM 1643 N N . PHE B 1 70 ? 6.258 -20.844 -13.398 1 92.12 70 PHE B N 1
ATOM 1644 C CA . PHE B 1 70 ? 5.215 -21.844 -13.203 1 92.12 70 PHE B CA 1
ATOM 1645 C C . PHE B 1 70 ? 4.949 -22.609 -14.492 1 92.12 70 PHE B C 1
ATOM 1647 O O . PHE B 1 70 ? 4.738 -23.828 -14.461 1 92.12 70 PHE B O 1
ATOM 1654 N N . ASN B 1 71 ? 5.043 -21.859 -15.57 1 92.81 71 ASN B N 1
ATOM 1655 C CA . ASN B 1 71 ? 4.699 -22.453 -16.859 1 92.81 71 ASN B CA 1
ATOM 1656 C C . ASN B 1 71 ? 5.918 -23.062 -17.531 1 92.81 71 ASN B C 1
ATOM 1658 O O . ASN B 1 71 ? 5.793 -23.703 -18.578 1 92.81 71 ASN B O 1
ATOM 1662 N N . ASP B 1 72 ? 7.043 -22.859 -16.969 1 91.56 72 ASP B N 1
ATOM 1663 C CA . ASP B 1 72 ? 8.281 -23.359 -17.578 1 91.56 72 ASP B CA 1
ATOM 1664 C C . ASP B 1 72 ? 8.602 -24.766 -17.078 1 91.56 72 ASP B C 1
ATOM 1666 O O . ASP B 1 72 ? 9 -24.953 -15.922 1 91.56 72 ASP B O 1
ATOM 1670 N N . PRO B 1 73 ? 8.508 -25.719 -17.969 1 87.31 73 PRO B N 1
ATOM 1671 C CA . PRO B 1 73 ? 8.82 -27.094 -17.547 1 87.31 73 PRO B CA 1
ATOM 1672 C C . PRO B 1 73 ? 10.281 -27.266 -17.141 1 87.31 73 PRO B C 1
ATOM 1674 O O . PRO B 1 73 ? 10.625 -28.234 -16.469 1 87.31 73 PRO B O 1
ATOM 1677 N N . LEU B 1 74 ? 11.109 -26.344 -17.484 1 89 74 LEU B N 1
ATOM 1678 C CA . LEU B 1 74 ? 12.523 -26.438 -17.172 1 89 74 LEU B CA 1
ATOM 1679 C C . LEU B 1 74 ? 12.898 -25.484 -16.047 1 89 74 LEU B C 1
ATOM 1681 O O . LEU B 1 74 ? 14.086 -25.234 -15.812 1 89 74 LEU B O 1
ATOM 1685 N N . ARG B 1 75 ? 11.914 -25.109 -15.438 1 88.5 75 ARG B N 1
ATOM 1686 C CA . ARG B 1 75 ? 12.211 -24.188 -14.344 1 88.5 75 ARG B CA 1
ATOM 1687 C C . ARG B 1 75 ? 13.141 -24.828 -13.328 1 88.5 75 ARG B C 1
ATOM 1689 O O . ARG B 1 75 ? 13.188 -26.062 -13.203 1 88.5 75 ARG B O 1
ATOM 1696 N N . ARG B 1 76 ? 13.883 -23.938 -12.664 1 91.75 76 ARG B N 1
ATOM 1697 C CA . ARG B 1 76 ? 14.703 -24.359 -11.531 1 91.75 76 ARG B CA 1
ATOM 1698 C C . ARG B 1 76 ? 14.102 -23.891 -10.211 1 91.75 76 ARG B C 1
ATOM 1700 O O . ARG B 1 76 ? 13.719 -22.719 -10.078 1 91.75 76 ARG B O 1
ATOM 1707 N N . SER B 1 77 ? 13.992 -24.828 -9.312 1 92.31 77 SER B N 1
ATOM 1708 C CA . SER B 1 77 ? 13.5 -24.438 -7.996 1 92.31 77 SER B CA 1
ATOM 1709 C C . SER B 1 77 ? 14.383 -23.375 -7.367 1 92.31 77 SER B C 1
ATOM 1711 O O . SER B 1 77 ? 13.906 -22.562 -6.566 1 92.31 77 SER B O 1
ATOM 1713 N N . SER B 1 78 ? 15.633 -23.312 -7.781 1 95 78 SER B N 1
ATOM 1714 C CA . SER B 1 78 ? 16.547 -22.297 -7.273 1 95 78 SER B CA 1
ATOM 1715 C C . SER B 1 78 ? 16.094 -20.891 -7.668 1 95 78 SER B C 1
ATOM 1717 O O . SER B 1 78 ? 16.234 -19.938 -6.887 1 95 78 SER B O 1
ATOM 1719 N N . ASP B 1 79 ? 15.539 -20.75 -8.82 1 93.88 79 ASP B N 1
ATOM 1720 C CA . ASP B 1 79 ? 15.078 -19.453 -9.289 1 93.88 79 ASP B CA 1
ATOM 1721 C C . ASP B 1 79 ? 13.836 -19 -8.516 1 93.88 79 ASP B C 1
ATOM 1723 O O . ASP B 1 79 ? 13.734 -17.844 -8.117 1 93.88 79 ASP B O 1
ATOM 1727 N N . VAL B 1 80 ? 12.984 -19.906 -8.281 1 92.38 80 VAL B N 1
ATOM 1728 C CA . VAL B 1 80 ? 11.766 -19.609 -7.535 1 92.38 80 VAL B CA 1
ATOM 1729 C C . VAL B 1 80 ? 12.117 -19.219 -6.102 1 92.38 80 VAL B C 1
ATOM 1731 O O . VAL B 1 80 ? 11.609 -18.219 -5.578 1 92.38 80 VAL B O 1
ATOM 1734 N N . LYS B 1 81 ? 12.977 -19.969 -5.559 1 94.88 81 LYS B N 1
ATOM 1735 C CA . LYS B 1 81 ? 13.406 -19.719 -4.188 1 94.88 81 LYS B CA 1
ATOM 1736 C C . LYS B 1 81 ? 14.078 -18.344 -4.07 1 94.88 81 LYS B C 1
ATOM 1738 O O . LYS B 1 81 ? 13.82 -17.609 -3.123 1 94.88 81 LYS B O 1
ATOM 1743 N N . ALA B 1 82 ? 14.883 -18.047 -5.008 1 95 82 ALA B N 1
ATOM 1744 C CA . ALA B 1 82 ? 15.586 -16.766 -4.984 1 95 82 ALA B CA 1
ATOM 1745 C C . ALA B 1 82 ? 14.602 -15.594 -5.035 1 95 82 ALA B C 1
ATOM 1747 O O . ALA B 1 82 ? 14.742 -14.625 -4.289 1 95 82 ALA B O 1
ATOM 1748 N N . ARG B 1 83 ? 13.625 -15.695 -5.887 1 93.06 83 ARG B N 1
ATOM 1749 C CA . ARG B 1 83 ? 12.625 -14.641 -6.004 1 93.06 83 ARG B CA 1
ATOM 1750 C C . ARG B 1 83 ? 11.805 -14.523 -4.723 1 93.06 83 ARG B C 1
ATOM 1752 O O . ARG B 1 83 ? 11.469 -13.414 -4.297 1 93.06 83 ARG B O 1
ATOM 1759 N N . THR B 1 84 ? 11.492 -15.602 -4.148 1 94.06 84 THR B N 1
ATOM 1760 C CA . THR B 1 84 ? 10.719 -15.633 -2.912 1 94.06 84 THR B CA 1
ATOM 1761 C C . THR B 1 84 ? 11.492 -14.984 -1.771 1 94.06 84 THR B C 1
ATOM 1763 O O . THR B 1 84 ? 10.945 -14.172 -1.021 1 94.06 84 THR B O 1
ATOM 1766 N N . LEU B 1 85 ? 12.758 -15.297 -1.675 1 96 85 LEU B N 1
ATOM 1767 C CA . LEU B 1 85 ? 13.578 -14.75 -0.599 1 96 85 LEU B CA 1
ATOM 1768 C C . LEU B 1 85 ? 13.805 -13.258 -0.792 1 96 85 LEU B C 1
ATOM 1770 O O . LEU B 1 85 ? 13.891 -12.508 0.182 1 96 85 LEU B O 1
ATOM 1774 N N . GLN B 1 86 ? 13.891 -12.883 -2.02 1 95.62 86 GLN B N 1
ATOM 1775 C CA . GLN B 1 86 ? 13.969 -11.453 -2.299 1 95.62 86 GLN B CA 1
ATOM 1776 C C . GLN B 1 86 ? 12.711 -10.734 -1.816 1 95.62 86 GLN B C 1
ATOM 1778 O O . GLN B 1 86 ? 12.797 -9.656 -1.224 1 95.62 86 GLN B O 1
ATOM 1783 N N . LYS B 1 87 ? 11.586 -11.305 -2.031 1 94.81 87 LYS B N 1
ATOM 1784 C CA . LYS B 1 87 ? 10.328 -10.727 -1.568 1 94.81 87 LYS B CA 1
ATOM 1785 C C . LYS B 1 87 ? 10.273 -10.672 -0.044 1 94.81 87 LYS B C 1
ATOM 1787 O O . LYS B 1 87 ? 9.797 -9.688 0.53 1 94.81 87 LYS B O 1
ATOM 1792 N N . VAL B 1 88 ? 10.781 -11.68 0.545 1 96.12 88 VAL B N 1
ATOM 1793 C CA . VAL B 1 88 ? 10.844 -11.719 2.002 1 96.12 88 VAL B CA 1
ATOM 1794 C C . VAL B 1 88 ? 11.656 -10.531 2.521 1 96.12 88 VAL B C 1
ATOM 1796 O O . VAL B 1 88 ? 11.258 -9.867 3.48 1 96.12 88 VAL B O 1
ATOM 1799 N N . GLN B 1 89 ? 12.734 -10.258 1.856 1 97 89 GLN B N 1
ATOM 1800 C CA . GLN B 1 89 ? 13.57 -9.141 2.268 1 97 89 GLN B CA 1
ATOM 1801 C C . GLN B 1 89 ? 12.836 -7.812 2.111 1 97 89 GLN B C 1
ATOM 1803 O O . GLN B 1 89 ? 12.938 -6.934 2.971 1 97 89 GLN B O 1
ATOM 1808 N N . GLU B 1 90 ? 12.141 -7.707 1.073 1 95.44 90 GLU B N 1
ATOM 1809 C CA . GLU B 1 90 ? 11.352 -6.496 0.852 1 95.44 90 GLU B CA 1
ATOM 1810 C C . GLU B 1 90 ? 10.281 -6.328 1.927 1 95.44 90 GLU B C 1
ATOM 1812 O O . GLU B 1 90 ? 10.07 -5.223 2.432 1 95.44 90 GLU B O 1
ATOM 1817 N N . ILE B 1 91 ? 9.609 -7.391 2.26 1 94.94 91 ILE B N 1
ATOM 1818 C CA . ILE B 1 91 ? 8.586 -7.375 3.295 1 94.94 91 ILE B CA 1
ATOM 1819 C C . ILE B 1 91 ? 9.203 -6.957 4.629 1 94.94 91 ILE B C 1
ATOM 1821 O O . ILE B 1 91 ? 8.633 -6.141 5.352 1 94.94 91 ILE B O 1
ATOM 1825 N N . GLU B 1 92 ? 10.367 -7.473 4.918 1 96.5 92 GLU B N 1
ATOM 1826 C CA . GLU B 1 92 ? 11.055 -7.148 6.164 1 96.5 92 GLU B CA 1
ATOM 1827 C C . GLU B 1 92 ? 11.414 -5.664 6.23 1 96.5 92 GLU B C 1
ATOM 1829 O O . GLU B 1 92 ? 11.258 -5.031 7.273 1 96.5 92 GLU B O 1
ATOM 1834 N N . MET B 1 93 ? 11.844 -5.191 5.145 1 95.88 93 MET B N 1
ATOM 1835 C CA . MET B 1 93 ? 12.156 -3.768 5.09 1 95.88 93 MET B CA 1
ATOM 1836 C C . MET B 1 93 ? 10.906 -2.926 5.309 1 95.88 93 MET B C 1
ATOM 1838 O O . MET B 1 93 ? 10.945 -1.929 6.031 1 95.88 93 MET B O 1
ATOM 1842 N N . HIS B 1 94 ? 9.828 -3.344 4.719 1 92.5 94 HIS B N 1
ATOM 1843 C CA . HIS B 1 94 ? 8.562 -2.635 4.879 1 92.5 94 HIS B CA 1
ATOM 1844 C C . HIS B 1 94 ? 8.086 -2.678 6.328 1 92.5 94 HIS B C 1
ATOM 1846 O O . HIS B 1 94 ? 7.609 -1.673 6.859 1 92.5 94 HIS B O 1
ATOM 1852 N N . ILE B 1 95 ? 8.211 -3.793 6.949 1 95.06 95 ILE B N 1
ATOM 1853 C CA . ILE B 1 95 ? 7.824 -3.947 8.344 1 95.06 95 ILE B CA 1
ATOM 1854 C C . ILE B 1 95 ? 8.609 -2.963 9.211 1 95.06 95 ILE B C 1
ATOM 1856 O O . ILE B 1 95 ? 8.039 -2.295 10.078 1 95.06 95 ILE B O 1
ATOM 1860 N N . GLU B 1 96 ? 9.867 -2.852 8.961 1 96.62 96 GLU B N 1
ATOM 1861 C CA . GLU B 1 96 ? 10.711 -1.954 9.75 1 96.62 96 GLU B CA 1
ATOM 1862 C C . GLU B 1 96 ? 10.305 -0.497 9.531 1 96.62 96 GLU B C 1
ATOM 1864 O O . GLU B 1 96 ? 10.312 0.298 10.477 1 96.62 96 GLU B O 1
ATOM 1869 N N . GLU B 1 97 ? 10.031 -0.203 8.352 1 93.12 97 GLU B N 1
ATOM 1870 C CA . GLU B 1 97 ? 9.562 1.147 8.055 1 93.12 97 GLU B CA 1
ATOM 1871 C C . GLU B 1 97 ? 8.273 1.458 8.82 1 93.12 97 GLU B C 1
ATOM 1873 O O . GLU B 1 97 ? 8.141 2.527 9.422 1 93.12 97 GLU B O 1
ATOM 1878 N N . LEU B 1 98 ? 7.363 0.541 8.82 1 93.31 98 LEU B N 1
ATOM 1879 C CA . LEU B 1 98 ? 6.09 0.716 9.508 1 93.31 98 LEU B CA 1
ATOM 1880 C C . LEU B 1 98 ? 6.293 0.816 11.016 1 93.31 98 LEU B C 1
ATOM 1882 O O . LEU B 1 98 ? 5.625 1.607 11.68 1 93.31 98 LEU B O 1
ATOM 1886 N N . LYS B 1 99 ? 7.191 0.078 11.5 1 96.06 99 LYS B N 1
ATOM 1887 C CA . LYS B 1 99 ? 7.496 0.153 12.93 1 96.06 99 LYS B CA 1
ATOM 1888 C C . LYS B 1 99 ? 8.016 1.537 13.305 1 96.06 99 LYS B C 1
ATOM 1890 O O . LYS B 1 99 ? 7.641 2.088 14.344 1 96.06 99 LYS B O 1
ATOM 1895 N N . THR B 1 100 ? 8.875 2.027 12.453 1 94.38 100 THR B N 1
ATOM 1896 C CA . THR B 1 100 ? 9.422 3.361 12.688 1 94.38 100 THR B CA 1
ATOM 1897 C C . THR B 1 100 ? 8.305 4.406 12.695 1 94.38 100 THR B C 1
ATOM 1899 O O . THR B 1 100 ? 8.266 5.27 13.57 1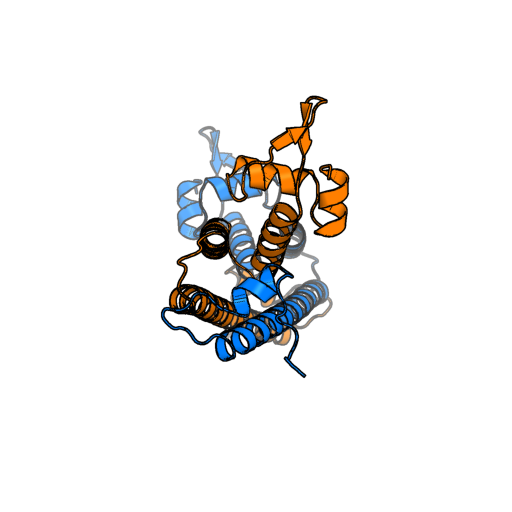 94.38 100 THR B O 1
ATOM 1902 N N . MET B 1 101 ? 7.395 4.32 11.781 1 91.56 101 MET B N 1
ATOM 1903 C CA . MET B 1 101 ? 6.262 5.242 11.695 1 91.56 101 MET B CA 1
ATOM 1904 C C . MET B 1 101 ? 5.371 5.125 12.922 1 91.56 101 MET B C 1
ATOM 1906 O O . MET B 1 101 ? 4.953 6.137 13.492 1 91.56 101 MET B O 1
ATOM 1910 N N . ARG B 1 102 ? 5.09 3.912 13.273 1 95 102 ARG B N 1
ATOM 1911 C CA . ARG B 1 102 ? 4.281 3.652 14.461 1 95 102 ARG B CA 1
ATOM 1912 C C . ARG B 1 102 ? 4.902 4.297 15.695 1 95 102 ARG B C 1
ATOM 1914 O O . ARG B 1 102 ? 4.211 4.973 16.453 1 95 102 ARG B O 1
ATOM 1921 N N . GLU B 1 103 ? 6.168 4.117 15.875 1 95.5 103 GLU B N 1
ATOM 1922 C CA . GLU B 1 103 ? 6.863 4.664 17.031 1 95.5 103 GLU B CA 1
ATOM 1923 C C . GLU B 1 103 ? 6.84 6.188 17.031 1 95.5 103 GLU B C 1
ATOM 1925 O O . GLU B 1 103 ? 6.66 6.82 18.062 1 95.5 103 GLU B O 1
ATOM 1930 N N . GLN B 1 104 ? 7.051 6.758 15.922 1 90.69 104 GLN B N 1
ATOM 1931 C CA . GLN B 1 104 ? 7.012 8.211 15.797 1 90.69 104 GLN B CA 1
ATOM 1932 C C . GLN B 1 104 ? 5.633 8.758 16.156 1 90.69 104 GLN B C 1
ATOM 1934 O O . GLN B 1 104 ? 5.523 9.719 16.922 1 90.69 104 GLN B O 1
ATOM 1939 N N . LEU B 1 105 ?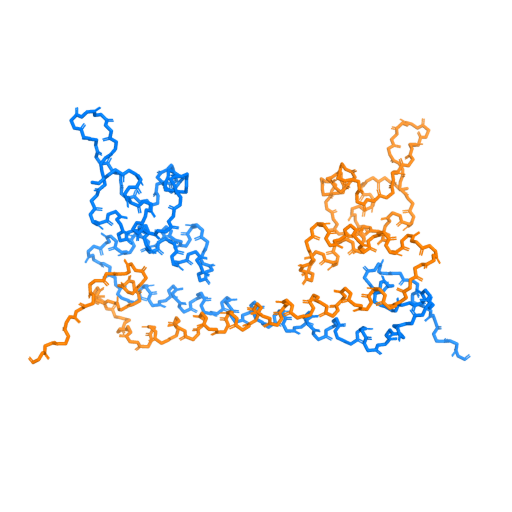 4.582 8.156 15.656 1 92.75 105 LEU B N 1
ATOM 1940 C CA . LEU B 1 105 ? 3.217 8.602 15.93 1 92.75 105 LEU B CA 1
ATOM 1941 C C . LEU B 1 105 ? 2.873 8.43 17.406 1 92.75 105 LEU B C 1
ATOM 1943 O O . LEU B 1 105 ? 2.221 9.289 18 1 92.75 105 LEU B O 1
ATOM 1947 N N . LEU B 1 106 ? 3.35 7.367 17.953 1 95.44 106 LEU B N 1
ATOM 1948 C CA . LEU B 1 106 ? 3.102 7.117 19.359 1 95.44 106 LEU B CA 1
ATOM 1949 C C . LEU B 1 106 ? 3.811 8.156 20.234 1 95.44 106 LEU B C 1
ATOM 1951 O O . LEU B 1 106 ? 3.24 8.648 21.203 1 95.44 106 LEU B O 1
ATOM 1955 N N . ALA B 1 107 ? 5.043 8.453 19.875 1 92.69 107 ALA B N 1
ATOM 1956 C CA . ALA B 1 107 ? 5.801 9.461 20.609 1 92.69 107 ALA B CA 1
ATOM 1957 C C . ALA B 1 107 ? 5.105 10.82 20.562 1 92.69 107 ALA B C 1
ATOM 1959 O O . ALA B 1 107 ? 5.012 11.516 21.562 1 92.69 107 ALA B O 1
ATOM 1960 N N . LEU B 1 108 ? 4.605 11.188 19.422 1 90.19 108 LEU B N 1
ATOM 1961 C CA . LEU B 1 108 ? 3.891 12.445 19.266 1 90.19 108 LEU B CA 1
ATOM 1962 C C . LEU B 1 108 ? 2.574 12.43 20.031 1 90.19 108 LEU B C 1
ATOM 1964 O O . LEU B 1 108 ? 2.217 13.414 20.688 1 90.19 108 LEU B O 1
ATOM 1968 N N . ALA B 1 109 ? 1.902 11.305 20.031 1 93.88 109 ALA B N 1
ATOM 1969 C CA . ALA B 1 109 ? 0.637 11.164 20.75 1 93.88 109 ALA B CA 1
ATOM 1970 C C . ALA B 1 109 ? 0.843 11.305 22.25 1 93.88 109 ALA B C 1
ATOM 1972 O O . ALA B 1 109 ? -0.002 11.867 22.953 1 93.88 109 ALA B O 1
ATOM 1973 N N . GLU B 1 110 ? 1.897 10.773 22.672 1 93.69 110 GLU B N 1
ATOM 1974 C CA . GLU B 1 110 ? 2.207 10.852 24.094 1 93.69 110 GLU B CA 1
ATOM 1975 C C . GLU B 1 110 ? 2.418 12.297 24.547 1 93.69 110 GLU B C 1
ATOM 1977 O O . GLU B 1 110 ? 2.102 12.648 25.672 1 93.69 110 GLU B O 1
ATOM 1982 N N . GLN B 1 111 ? 2.951 13.117 23.672 1 91.31 111 GLN B N 1
ATOM 1983 C CA . GLN B 1 111 ? 3.246 14.508 23.984 1 91.31 111 GLN B CA 1
ATOM 1984 C C . GLN B 1 111 ? 2.016 15.391 23.797 1 91.31 111 GLN B C 1
ATOM 1986 O O . GLN B 1 111 ? 1.994 16.547 24.234 1 91.31 111 GLN B O 1
ATOM 1991 N N . CYS B 1 112 ? 1.055 14.836 23.188 1 93.38 112 CYS B N 1
ATOM 1992 C CA . CYS B 1 112 ? -0.173 15.586 22.938 1 93.38 112 CYS B CA 1
ATOM 1993 C C . CYS B 1 112 ? -1.128 15.484 24.109 1 93.38 112 CYS B C 1
ATOM 1995 O O . CYS B 1 112 ? -1.514 14.383 24.516 1 93.38 112 CYS B O 1
ATOM 1997 N N . PRO B 1 113 ? -1.525 16.578 24.672 1 91.75 113 PRO B N 1
ATOM 1998 C CA . PRO B 1 113 ? -2.377 16.578 25.859 1 91.75 113 PRO B CA 1
ATOM 1999 C C . PRO B 1 113 ? -3.684 15.812 25.656 1 91.75 113 PRO B C 1
ATOM 2001 O O . PRO B 1 113 ? -4.168 15.141 26.562 1 91.75 113 PRO B O 1
ATOM 2004 N N . GLY B 1 114 ? -4.289 15.875 24.469 1 92 114 GLY B N 1
ATOM 2005 C CA . GLY B 1 114 ? -5.512 15.141 24.188 1 92 114 GLY B CA 1
ATOM 2006 C C . GLY B 1 114 ? -6.723 15.695 24.906 1 92 114 GLY B C 1
ATOM 2007 O O . GLY B 1 114 ? -7.562 14.938 25.391 1 92 114 GLY B O 1
ATOM 2008 N N . ASP B 1 115 ? -6.691 16.953 25.031 1 91.88 115 ASP B N 1
ATOM 2009 C CA . ASP B 1 115 ? -7.777 17.594 25.766 1 91.88 115 ASP B CA 1
ATOM 2010 C C . ASP B 1 115 ? -8.516 18.594 24.875 1 91.88 115 ASP B C 1
ATOM 2012 O O . ASP B 1 115 ? -8.562 18.438 23.656 1 91.88 115 ASP B O 1
ATOM 2016 N N . GLY B 1 116 ? -9.25 19.578 25.578 1 89.81 116 GLY B N 1
ATOM 2017 C CA . GLY B 1 116 ? -10.086 20.5 24.844 1 89.81 116 GLY B CA 1
ATOM 2018 C C . GLY B 1 116 ? -9.305 21.625 24.203 1 89.81 116 GLY B C 1
ATOM 2019 O O . GLY B 1 116 ? -9.852 22.391 23.406 1 89.81 116 GLY B O 1
ATOM 2020 N N . GLY B 1 117 ? -8.031 21.688 24.547 1 88.38 117 GLY B N 1
ATOM 2021 C CA . GLY B 1 117 ? -7.195 22.734 23.969 1 88.38 117 GLY B CA 1
ATOM 2022 C C . GLY B 1 117 ? -6.723 22.391 22.562 1 88.38 117 GLY B C 1
ATOM 2023 O O . GLY B 1 117 ? -6.848 21.25 22.125 1 88.38 117 GLY B O 1
ATOM 2024 N N . SER B 1 118 ? -6.145 23.375 21.875 1 87.25 118 SER B N 1
ATOM 2025 C CA . SER B 1 118 ? -5.801 23.219 20.469 1 87.25 118 SER B CA 1
ATOM 2026 C C . SER B 1 118 ? -4.34 22.812 20.297 1 87.25 118 SER B C 1
ATOM 2028 O O . SER B 1 118 ? -3.941 22.359 19.219 1 87.25 118 SER B O 1
ATOM 2030 N N . GLU B 1 119 ? -3.561 23.062 21.297 1 84.94 119 GLU B N 1
ATOM 2031 C CA . GLU B 1 119 ? -2.137 22.766 21.188 1 84.94 119 GLU B CA 1
ATOM 2032 C C . GLU B 1 119 ? -1.891 21.266 21.078 1 84.94 119 GLU B C 1
ATOM 2034 O O . GLU B 1 119 ? -2.281 20.5 21.953 1 84.94 119 GLU B O 1
ATOM 2039 N N . CYS B 1 120 ? -1.263 20.922 20.031 1 88.69 120 CYS B N 1
ATOM 2040 C CA . CYS B 1 120 ? -1.004 19.5 19.781 1 88.69 120 CYS B CA 1
ATOM 2041 C C . CYS B 1 120 ? 0.282 19.312 18.984 1 88.69 120 CYS B C 1
ATOM 2043 O O . CYS B 1 120 ? 0.361 19.719 17.828 1 88.69 120 CYS B O 1
ATOM 2045 N N . PRO B 1 121 ? 1.315 18.641 19.562 1 87.62 121 PRO B N 1
ATOM 2046 C CA . PRO B 1 121 ? 2.588 18.422 18.859 1 87.62 121 PRO B CA 1
ATOM 2047 C C . PRO B 1 121 ? 2.438 17.531 17.625 1 87.62 121 PRO B C 1
ATOM 2049 O O . PRO B 1 121 ? 3.275 17.594 16.719 1 87.62 121 PRO B O 1
ATOM 2052 N N . ILE B 1 122 ? 1.421 16.734 17.531 1 90.12 122 ILE B N 1
ATOM 2053 C CA . ILE B 1 122 ? 1.22 15.836 16.406 1 90.12 122 ILE B CA 1
ATOM 2054 C C . ILE B 1 122 ? 1.05 16.641 15.125 1 90.12 122 ILE B C 1
ATOM 2056 O O . ILE B 1 122 ? 1.836 16.5 14.188 1 90.12 122 ILE B O 1
ATOM 2060 N N . ILE B 1 123 ? 0.074 17.469 15.172 1 86.75 123 ILE B N 1
ATOM 2061 C CA . ILE B 1 123 ? -0.264 18.219 13.969 1 86.75 123 ILE B CA 1
ATOM 2062 C C . ILE B 1 123 ? 0.854 19.203 13.648 1 86.75 123 ILE B C 1
ATOM 2064 O O . ILE B 1 123 ? 1.167 19.438 12.477 1 86.75 123 ILE B O 1
ATOM 2068 N N . ASN B 1 124 ? 1.49 19.781 14.672 1 87.56 124 ASN B N 1
ATOM 2069 C CA . ASN B 1 124 ? 2.598 20.703 14.461 1 87.56 124 ASN B CA 1
ATOM 2070 C C . ASN B 1 124 ? 3.785 20.016 13.797 1 87.56 124 ASN B C 1
ATOM 2072 O O . ASN B 1 124 ? 4.395 20.578 12.883 1 87.56 124 ASN B O 1
ATOM 2076 N N . ASN B 1 125 ? 4.082 18.875 14.281 1 89.88 125 ASN B N 1
ATOM 2077 C CA . ASN B 1 125 ? 5.184 18.125 13.688 1 89.88 125 ASN B CA 1
ATOM 2078 C C . ASN B 1 125 ? 4.871 17.703 12.25 1 89.88 125 ASN B C 1
ATOM 2080 O O . ASN B 1 125 ? 5.719 17.844 11.367 1 89.88 125 ASN B O 1
ATOM 2084 N N . LEU B 1 126 ? 3.705 17.266 11.992 1 88.75 126 LEU B N 1
ATOM 2085 C CA . LEU B 1 126 ? 3.309 16.844 10.656 1 88.75 126 LEU B CA 1
ATOM 2086 C C . LEU B 1 126 ? 3.338 18.016 9.688 1 88.75 126 LEU B C 1
ATOM 2088 O O . LEU B 1 126 ? 3.721 17.875 8.523 1 88.75 126 LEU B O 1
ATOM 2092 N N . ALA B 1 127 ? 2.984 19.156 10.195 1 89.06 127 ALA B N 1
ATOM 2093 C CA . ALA B 1 127 ? 2.934 20.344 9.352 1 89.06 127 ALA B CA 1
ATOM 2094 C C . ALA B 1 127 ? 4.316 20.984 9.219 1 89.06 127 ALA B C 1
ATOM 2096 O O . ALA B 1 127 ? 4.5 21.922 8.438 1 89.06 127 ALA B O 1
ATOM 2097 N N . GLY B 1 128 ? 5.273 20.375 9.906 1 82.94 128 GLY B N 1
ATOM 2098 C CA . GLY B 1 128 ? 6.609 20.953 9.875 1 82.94 128 GLY B CA 1
ATOM 2099 C C . GLY B 1 128 ? 6.691 22.312 10.531 1 82.94 128 GLY B C 1
ATOM 2100 O O . GLY B 1 128 ? 7.531 23.141 10.156 1 82.94 128 GLY B O 1
ATOM 2101 N N . CYS B 1 129 ? 5.711 22.672 11.156 1 70.06 129 CYS B N 1
ATOM 2102 C CA . CYS B 1 129 ? 5.691 24.016 11.719 1 70.06 129 CYS B CA 1
ATOM 2103 C C . CYS B 1 129 ? 5.613 23.969 13.242 1 70.06 129 CYS B C 1
ATOM 2105 O O . CYS B 1 129 ? 5.441 22.906 13.828 1 70.06 129 CYS B O 1
ATOM 2107 N N . CYS B 1 130 ? 5.676 25.359 13.844 1 59.47 130 CYS B N 1
ATOM 2108 C CA . CYS B 1 130 ? 5.258 25.875 15.141 1 59.47 130 CYS B CA 1
ATOM 2109 C C . CYS B 1 130 ? 6.066 25.25 16.266 1 59.47 130 CYS B C 1
ATOM 2111 O O . CYS B 1 130 ? 5.574 25.109 17.391 1 59.47 130 CYS B O 1
ATOM 2113 N N . GLN B 1 131 ? 7.156 24.672 15.961 1 50.12 131 GLN B N 1
ATOM 2114 C CA . GLN B 1 131 ? 7.879 24.188 17.141 1 50.12 131 GLN B CA 1
ATOM 2115 C C . GLN B 1 131 ? 7.922 25.266 18.219 1 50.12 131 GLN B C 1
ATOM 2117 O O . GLN B 1 131 ? 8.32 26.406 17.969 1 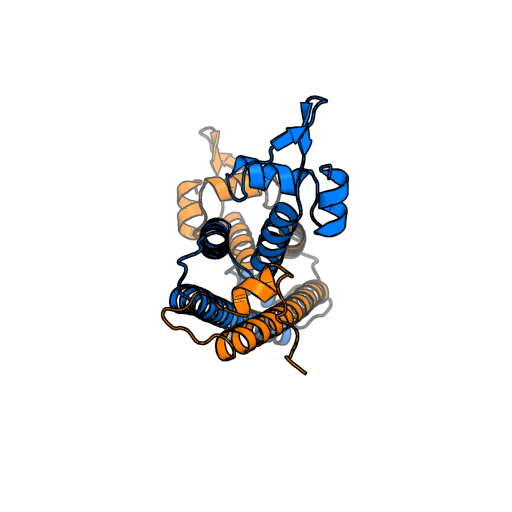50.12 131 GLN B O 1
ATOM 2122 N N . LYS B 1 132 ? 6.91 25.438 19.141 1 45.81 132 LYS B N 1
ATOM 2123 C CA . LYS B 1 132 ? 7.121 26.297 20.297 1 45.81 132 LYS B CA 1
ATOM 2124 C C . LYS B 1 132 ? 8.57 26.234 20.781 1 45.81 132 LYS B C 1
ATOM 2126 O O . LYS B 1 132 ? 9.086 25.141 21.047 1 45.81 132 LYS B O 1
ATOM 2131 N N . GLY B 1 133 ? 9.422 27.141 20.547 1 40.53 133 GLY B N 1
ATOM 2132 C CA . GLY B 1 133 ? 10.633 27.422 21.297 1 40.53 133 GLY B CA 1
ATOM 2133 C C . GLY B 1 133 ? 10.477 27.141 22.781 1 40.53 133 GLY B C 1
ATOM 2134 O O . GLY B 1 133 ? 9.406 27.359 23.359 1 40.53 133 GLY B O 1
ATOM 2135 N N . LYS B 1 134 ? 11.141 26.109 23.422 1 39.25 134 LYS B N 1
ATOM 2136 C CA . LYS B 1 134 ? 11.422 26.062 24.859 1 39.25 134 LYS B CA 1
ATOM 2137 C C . LYS B 1 134 ? 11.602 27.469 25.422 1 39.25 134 LYS B C 1
ATOM 2139 O O . LYS B 1 134 ? 12.359 28.266 24.875 1 39.25 134 LYS B O 1
ATOM 2144 N N . ALA B 1 135 ? 10.641 28.156 26.078 1 33.84 135 ALA B N 1
ATOM 2145 C CA . ALA B 1 135 ? 10.984 29.203 27.031 1 33.84 135 ALA B CA 1
ATOM 2146 C C . ALA B 1 135 ? 12.297 28.875 27.734 1 33.84 135 ALA B C 1
ATOM 2148 O O . ALA B 1 135 ? 12.422 27.844 28.391 1 33.84 135 ALA B O 1
ATOM 2149 N N . SER B 1 136 ? 13.453 29.328 27.188 1 28.64 136 SER B N 1
ATOM 2150 C CA . SER B 1 136 ? 14.492 29.562 28.172 1 28.64 136 SER B CA 1
ATOM 2151 C C . SER B 1 136 ? 13.914 30.219 29.438 1 28.64 136 SER B C 1
ATOM 2153 O O . SER B 1 136 ? 13.039 31.078 29.344 1 28.64 136 SER B O 1
#

Solvent-accessible surface area (backbone atoms only — not comparable to full-atom values): 14737 Å² total; per-residue (Å²): 78,45,60,69,56,48,18,67,75,51,72,43,50,60,66,54,54,50,49,37,48,74,70,61,56,46,81,80,62,48,64,39,95,85,66,42,64,33,45,55,69,67,52,45,27,52,48,24,23,48,53,45,40,44,72,70,63,46,47,72,70,55,42,41,53,51,44,49,45,72,70,33,88,77,26,35,14,31,58,55,39,51,54,51,52,51,49,41,51,52,52,52,53,51,43,52,53,51,50,52,45,41,51,53,52,50,55,29,45,70,68,24,78,44,41,80,49,56,71,35,53,46,64,30,57,38,21,72,40,78,73,74,71,75,80,124,78,43,60,68,56,48,18,67,75,52,72,44,51,58,66,54,52,50,48,37,49,75,68,61,55,46,82,81,63,49,63,38,98,86,66,41,66,32,44,55,71,67,52,46,27,50,50,24,22,47,52,45,39,44,72,70,64,47,50,74,70,55,42,40,53,50,45,51,45,72,70,34,88,76,27,34,15,31,58,55,38,51,54,51,52,51,50,40,50,52,50,52,53,51,42,52,51,50,50,52,46,42,51,52,53,49,57,31,44,70,67,24,77,44,41,80,49,55,71,36,54,46,62,29,58,38,22,72,40,79,74,73,71,76,80,124

Nearest PDB structures (foldseek):
  4wlw-assembly1_A-2  TM=9.598E-01  e=3.248E-16  Escherichia coli K-12
  4wlw-assembly2_A  TM=9.598E-01  e=3.248E-16  Escherichia coli K-12
  4wlw-assembly2_A-2  TM=9.598E-01  e=3.248E-16  Escherichia coli K-12
  1q07-assembly1_A  TM=9.632E-01  e=7.487E-16  Escherichia coli
  6jyw-assembly1_A  TM=9.249E-01  e=5.473E-09  Pseudomonas putida

InterPro domains:
  IPR000551 MerR-type HTH domain [PF13411] (1-67)
  IPR000551 MerR-type HTH domain [PR00040] (2-13)
  IPR000551 MerR-type HTH domain [PR00040] (13-26)
  IPR000551 MerR-type HTH domain [PR00040] (37-57)
  IPR000551 MerR-type HTH domain [PS50937] (1-69)
  IPR000551 MerR-type HTH domain [SM00422] (1-70)
  IPR009061 Putative DNA-binding domain superfamily [SSF46955] (1-126)
  IPR011789 Cu(I)-responsive transcriptional regulator [TIGR02044] (1-126)
  IPR011789 Cu(I)-responsive transcriptional regulator [cd01108] (1-127)
  IPR047057 MerR transcriptional regulator [PTHR30204] (1-110)

Organism: Pectobacterium atrosepticum (strain SCRI 1043 / ATCC BAA-672) (NCBI:txid218491)

Foldseek 3Di:
DALVVLCVLQVHDSVVLVVCVVVVLFDAFDADPVGGGDDDVRRSVLSNQLVVCVVLPDDPVLSSVVSVLVPDPPHDVVVVVVSVVVSVVVVVVVVVVVVVVVVVQVVQVVVAPPDPDDDGSNVCVVVVHDPPDPPD/DALVVLCVLQVHDSVVLVVCVVVVLFDAFDADPVRGGDDDVRRSVLSNQLVVCVVLPDDPVLSSVVSVQVPDPPHDPVVVVVSVVVSVVVVVVVVVVVVVVVVVQVVQVVVAPPDPDDDGSNVQVVVVHDPPDPPD

pLDDT: mean 90.15, std 11.93, range [28.44, 97.5]

Secondary structure (DSSP, 8-state):
--HHHHHHHHT--HHHHHHHHHTT-SPPPEEPTTS-EE--HHHHHHHHHHHHHHHHT--HHHHHHHHHHHH-TT--HHHHHHHHHHHHHHHHHHHHHHHHHHHHHHHHHHHS--SSSS--HHHHHHTT--------/--HHHHHHHHT--HHHHHHHHHTT-SPPPEE-TTS-EE--HHHHHHHHHHHHHHHHT--HHHHHHHHHHHH-TT--HHHHHHHHHHHHHHHHHHHHHHHHHHHHHHHHHHHS--SSSS--HHHHHHTT--------

Radius of gyration: 25.08 Å; Cα contacts (8 Å, |Δi|>4): 332; chains: 2; bounding box: 38×84×58 Å